Protein AF-0000000082577145 (afdb_homodimer)

Secondary structure (DSSP, 8-state):
-------------------------TT-EE-TTSHHHHHHHHHHTT---EEEE-TTT--EEEEEEETTEEEEEEEE---STT--SEEEEEEEE---TT--HHHHHHHHHH-SS-EEEE-TTS-EEEEEEEE-SS-EEHHHHHHHHHHHHHHHHHHHHHHHHHHHHHHTT-/-------------------------TT-EE-TTSHHHHHHHHHHTT--EEEEE-TTT--EEEEEEETTEEEEEEEE---STT--SEEEEEEEE---TT--HHHHHHHHHH-SS-EEEE-TTS-EEEEEEEE-SS-EEHHHHHHHHHHHHHHHHHHHHHHHHHHHHHHTT-

InterPro domains:
  IPR019660 Putative sensory transduction regulator YbjN [PF10722] (35-161)

Solvent-accessible surface area (backbone atoms only — not comparable to full-atom values): 18661 Å² total; per-residue (Å²): 135,80,82,76,78,76,78,78,76,78,77,76,74,75,73,72,66,72,75,66,56,65,69,68,61,47,76,42,73,40,55,61,18,35,67,72,53,42,36,54,51,38,37,33,72,74,31,59,55,42,85,45,61,40,86,87,79,59,42,45,29,31,46,36,50,49,94,93,37,68,33,35,38,40,48,39,72,54,90,48,95,80,27,15,49,28,36,33,40,36,38,71,43,80,55,52,94,80,60,39,34,59,56,26,30,56,50,45,66,71,46,74,65,53,40,51,22,51,47,98,83,42,24,40,36,37,39,34,60,47,76,18,41,50,36,31,11,40,36,26,52,53,49,53,53,46,50,52,48,52,43,52,52,51,46,54,54,48,52,52,53,50,48,50,58,58,56,58,70,102,135,84,83,76,79,77,78,78,79,79,77,77,76,78,73,73,65,73,76,68,55,65,68,70,60,48,77,43,75,41,52,63,17,36,66,70,52,42,35,54,52,37,37,35,73,72,30,61,55,42,83,45,61,40,86,88,80,59,42,46,29,31,47,34,50,50,96,91,35,69,32,35,39,41,48,38,72,55,90,48,94,79,27,15,50,28,37,33,39,37,36,71,42,79,55,51,94,81,60,40,35,59,57,27,29,56,50,47,67,73,45,73,67,53,41,51,23,52,46,99,84,40,24,40,37,38,39,33,59,46,77,17,41,52,36,30,12,39,34,26,53,54,49,53,54,46,50,53,48,52,42,52,53,50,45,54,54,48,50,52,52,50,49,50,57,56,56,60,70,103

Nearest PDB structures (foldseek):
  4h5b-assembly1_A  TM=5.536E-01  e=5.900E-04  Deinococcus radiodurans R1 = ATCC 13939 = DSM 20539
  5l09-assembly1_B  TM=4.129E-01  e=4.466E+00  Yersinia enterocolitica subsp. enterocolitica 8081
  5l09-assembly1_A  TM=3.063E-01  e=5.056E+00  Yersinia enterocolitica subsp. enterocolitica 8081
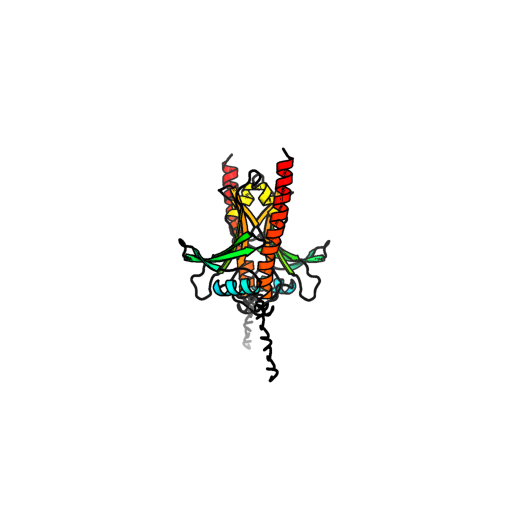  5e63-assembly1_A  TM=2.280E-01  e=3.275E+00  Sordaria macrospora k-hell
  4h5b-assembly1_A  TM=5.536E-01  e=5.609E-04  Deinococcus radiodurans R1 = ATCC 13939 = DSM 20539

Structure (mmCIF, N/CA/C/O backbone):
data_AF-0000000082577145-model_v1
#
loop_
_entity.id
_entity.type
_entity.pdbx_description
1 polymer 'YbjN domain-containing protein'
#
loop_
_atom_site.group_PDB
_atom_site.id
_atom_site.type_symbol
_atom_site.label_atom_id
_atom_site.label_alt_id
_atom_site.label_comp_id
_atom_site.label_asym_id
_atom_site.label_entity_id
_atom_site.label_seq_id
_atom_site.pdbx_PDB_ins_code
_atom_site.Cartn_x
_atom_site.Cartn_y
_atom_site.Cartn_z
_atom_site.occupancy
_atom_site.B_iso_or_equiv
_atom_site.auth_seq_id
_atom_site.auth_comp_id
_atom_site.auth_asym_id
_atom_site.auth_atom_id
_atom_site.pdbx_PDB_model_num
ATOM 1 N N . MET A 1 1 ? 69.938 -8.25 -44.406 1 34.72 1 MET A N 1
ATOM 2 C CA . MET A 1 1 ? 69.125 -7.434 -43.5 1 34.72 1 MET A CA 1
ATOM 3 C C . MET A 1 1 ? 67.688 -7.938 -43.469 1 34.72 1 MET A C 1
ATOM 5 O O . MET A 1 1 ? 67 -7.945 -44.469 1 34.72 1 MET A O 1
ATOM 9 N N . GLY A 1 2 ? 67.438 -9.039 -42.719 1 41.25 2 GLY A N 1
ATOM 10 C CA . GLY A 1 2 ? 66.25 -9.836 -42.531 1 41.25 2 GLY A CA 1
ATOM 11 C C . GLY A 1 2 ? 65.062 -9.039 -42 1 41.25 2 GLY A C 1
ATOM 12 O O . GLY A 1 2 ? 65.188 -8.305 -41 1 41.25 2 GLY A O 1
ATOM 13 N N . LYS A 1 3 ? 64.125 -8.648 -42.844 1 39.84 3 LYS A N 1
ATOM 14 C CA . LYS A 1 3 ? 62.875 -7.957 -42.531 1 39.84 3 LYS A CA 1
ATOM 15 C C . LYS A 1 3 ? 62.062 -8.703 -41.469 1 39.84 3 LYS A C 1
ATOM 17 O O . LYS A 1 3 ? 61.719 -9.867 -41.656 1 39.84 3 LYS A O 1
ATOM 22 N N . ALA A 1 4 ? 62.375 -8.453 -40.188 1 46.34 4 ALA A N 1
ATOM 23 C CA . ALA A 1 4 ? 61.594 -8.93 -39.062 1 46.34 4 ALA A CA 1
ATOM 24 C C . ALA A 1 4 ? 60.125 -8.508 -39.156 1 46.34 4 ALA A C 1
ATOM 26 O O . ALA A 1 4 ? 59.844 -7.32 -39.312 1 46.34 4 ALA A O 1
ATOM 27 N N . LEU A 1 5 ? 59.312 -9.305 -39.812 1 45 5 LEU A N 1
ATOM 28 C CA . LEU A 1 5 ? 57.875 -9.117 -39.812 1 45 5 LEU A CA 1
ATOM 29 C C . LEU A 1 5 ? 57.312 -9.023 -38.406 1 45 5 LEU A C 1
ATOM 31 O O . LEU A 1 5 ? 57.562 -9.898 -37.562 1 45 5 LEU A O 1
ATOM 35 N N . ILE A 1 6 ? 57.188 -7.824 -37.875 1 47.38 6 ILE A N 1
ATOM 36 C CA . ILE A 1 6 ? 56.531 -7.539 -36.594 1 47.38 6 ILE A CA 1
ATOM 37 C C . ILE A 1 6 ? 55.062 -7.938 -36.688 1 47.38 6 ILE A C 1
ATOM 39 O O . ILE A 1 6 ? 54.312 -7.402 -37.5 1 47.38 6 ILE A O 1
ATOM 43 N N . ALA A 1 7 ? 54.719 -9.164 -36.406 1 47.47 7 ALA A N 1
ATOM 44 C CA . ALA A 1 7 ? 53.312 -9.578 -36.25 1 47.47 7 ALA A CA 1
ATOM 45 C C . ALA A 1 7 ? 52.625 -8.773 -35.156 1 47.47 7 ALA A C 1
ATOM 47 O O . ALA A 1 7 ? 53.062 -8.781 -34 1 47.47 7 ALA A O 1
ATOM 48 N N . VAL A 1 8 ? 52.031 -7.645 -35.5 1 45.28 8 VAL A N 1
ATOM 49 C CA . VAL A 1 8 ? 51.156 -6.902 -34.594 1 45.28 8 VAL A CA 1
ATOM 50 C C . VAL A 1 8 ? 50 -7.789 -34.156 1 45.28 8 VAL A C 1
ATOM 52 O O . VAL A 1 8 ? 49.188 -8.195 -34.969 1 45.28 8 VAL A O 1
ATOM 55 N N . ALA A 1 9 ? 50.125 -8.594 -33.094 1 45.69 9 ALA A N 1
ATOM 56 C CA . ALA A 1 9 ? 49 -9.281 -32.469 1 45.69 9 ALA A CA 1
ATOM 57 C C . ALA A 1 9 ? 47.906 -8.289 -32.062 1 45.69 9 ALA A C 1
ATOM 59 O O . ALA A 1 9 ? 48.156 -7.398 -31.234 1 45.69 9 ALA A O 1
ATOM 60 N N . LEU A 1 10 ? 46.938 -8.039 -32.906 1 45.09 10 LEU A N 1
ATOM 61 C CA . LEU A 1 10 ? 45.719 -7.32 -32.5 1 45.09 10 LEU A CA 1
ATOM 62 C C . LEU A 1 10 ? 45.062 -7.977 -31.297 1 45.09 10 LEU A C 1
ATOM 64 O O . LEU A 1 10 ? 44.594 -9.109 -31.391 1 45.09 10 LEU A O 1
ATOM 68 N N . ALA A 1 11 ? 45.438 -7.625 -30.078 1 46.75 11 ALA A N 1
ATOM 69 C CA . ALA A 1 11 ? 44.688 -7.965 -28.875 1 46.75 11 ALA A CA 1
ATOM 70 C C . ALA A 1 11 ? 43.219 -7.531 -29.016 1 46.75 11 ALA A C 1
ATOM 72 O O . ALA A 1 11 ? 42.938 -6.336 -29.031 1 46.75 11 ALA A O 1
ATOM 73 N N . ALA A 1 12 ? 42.375 -8.297 -29.672 1 47.59 12 ALA A N 1
ATOM 74 C CA . ALA A 1 12 ? 40.938 -8.078 -29.562 1 47.59 12 ALA A CA 1
ATOM 75 C C . ALA A 1 12 ? 40.5 -7.93 -28.109 1 47.59 12 ALA A C 1
ATOM 77 O O . ALA A 1 12 ? 40.531 -8.898 -27.344 1 47.59 12 ALA A O 1
ATOM 78 N N . GLY A 1 13 ? 40.656 -6.766 -27.469 1 45.28 13 GLY A N 1
ATOM 79 C CA . GLY A 1 13 ? 40.031 -6.488 -26.188 1 45.28 13 GLY A CA 1
ATOM 80 C C . GLY A 1 13 ? 38.562 -6.875 -26.141 1 45.28 13 GLY A C 1
ATOM 81 O O . GLY A 1 13 ? 37.75 -6.246 -26.797 1 45.28 13 GLY A O 1
ATOM 82 N N . LEU A 1 14 ? 38.219 -8.102 -25.922 1 48.41 14 LEU A N 1
ATOM 83 C CA . LEU A 1 14 ? 36.875 -8.453 -25.531 1 48.41 14 LEU A CA 1
ATOM 84 C C . LEU A 1 14 ? 36.344 -7.508 -24.453 1 48.41 14 LEU A C 1
ATOM 86 O O . LEU A 1 14 ? 36.75 -7.605 -23.297 1 48.41 14 LEU A O 1
ATOM 90 N N . TRP A 1 15 ? 35.938 -6.309 -24.781 1 45.88 15 TRP A N 1
ATOM 91 C CA . TRP A 1 15 ? 35.094 -5.543 -23.859 1 45.88 15 TRP A CA 1
ATOM 92 C C . TRP A 1 15 ? 33.969 -6.41 -23.281 1 45.88 15 TRP A C 1
ATOM 94 O O . TRP A 1 15 ? 33.062 -6.812 -24.016 1 45.88 15 TRP A O 1
ATOM 104 N N . ALA A 1 16 ? 34.25 -7.238 -22.328 1 45.59 16 ALA A N 1
ATOM 105 C CA . ALA A 1 16 ? 33.156 -7.82 -21.531 1 45.59 16 ALA A CA 1
ATOM 106 C C . ALA A 1 16 ? 32.094 -6.789 -21.266 1 45.59 16 ALA A C 1
ATOM 108 O O . ALA A 1 16 ? 32.312 -5.816 -20.531 1 45.59 16 ALA A O 1
ATOM 109 N N . MET A 1 17 ? 31.125 -6.535 -22.172 1 45.81 17 MET A N 1
ATOM 110 C CA . MET A 1 17 ? 29.953 -5.77 -21.781 1 45.81 17 MET A CA 1
ATOM 111 C C . MET A 1 17 ? 29.484 -6.176 -20.391 1 45.81 17 MET A C 1
ATOM 113 O O . MET A 1 17 ? 29.469 -7.363 -20.062 1 45.81 17 MET A O 1
ATOM 117 N N . PRO A 1 18 ? 29.625 -5.324 -19.406 1 48.31 18 PRO A N 1
ATOM 118 C CA . PRO A 1 18 ? 29 -5.754 -18.156 1 48.31 18 PRO A CA 1
ATOM 119 C C . PRO A 1 18 ? 27.734 -6.562 -18.375 1 48.31 18 PRO A C 1
ATOM 121 O O . PRO A 1 18 ? 26.938 -6.246 -19.25 1 48.31 18 PRO A O 1
ATOM 124 N N . ALA A 1 19 ? 27.703 -7.824 -18.172 1 44.03 19 ALA A N 1
ATOM 125 C CA . ALA A 1 19 ? 26.484 -8.617 -18.188 1 44.03 19 ALA A CA 1
ATOM 126 C C . ALA A 1 19 ? 25.281 -7.789 -17.75 1 44.03 19 ALA A C 1
ATOM 128 O O . ALA A 1 19 ? 25.188 -7.379 -16.594 1 44.03 19 ALA A O 1
ATOM 129 N N . ALA A 1 20 ? 24.781 -6.879 -18.469 1 45.06 20 ALA A N 1
ATOM 130 C CA . ALA A 1 20 ? 23.516 -6.254 -18.125 1 45.06 20 ALA A CA 1
ATOM 131 C C . ALA A 1 20 ? 22.609 -7.227 -17.359 1 45.06 20 ALA A C 1
ATOM 133 O O . ALA A 1 20 ? 22.453 -8.383 -17.766 1 45.06 20 ALA A O 1
ATOM 134 N N . ALA A 1 21 ? 22.594 -7.238 -16.031 1 50.19 21 ALA A N 1
ATOM 135 C CA . ALA A 1 21 ? 21.672 -8.094 -15.266 1 50.19 21 ALA A CA 1
ATOM 136 C C . ALA A 1 21 ? 20.406 -8.391 -16.062 1 50.19 21 ALA A C 1
ATOM 138 O O . ALA A 1 21 ? 19.672 -7.477 -16.438 1 50.19 21 ALA A O 1
ATOM 139 N N . GLN A 1 22 ? 20.438 -9.289 -16.953 1 60.03 22 GLN A N 1
ATOM 140 C CA . GLN A 1 22 ? 19.297 -9.734 -17.766 1 60.03 22 GLN A CA 1
ATOM 141 C C . GLN A 1 22 ? 18.016 -9.742 -16.953 1 60.03 22 GLN A C 1
ATOM 143 O O . GLN A 1 22 ? 17.969 -10.242 -15.828 1 60.03 22 GLN A O 1
ATOM 148 N N . LYS A 1 23 ? 17.109 -8.719 -17.297 1 73.56 23 LYS A N 1
ATOM 149 C CA . LYS A 1 23 ? 15.773 -8.758 -16.719 1 73.56 23 LYS A CA 1
ATOM 150 C C . LYS A 1 23 ? 15.211 -10.18 -16.719 1 73.56 23 LYS A C 1
ATOM 152 O O . LYS A 1 23 ? 15.461 -10.945 -17.656 1 73.56 23 LYS A O 1
ATOM 157 N N . GLY A 1 24 ? 14.891 -10.625 -15.578 1 75.94 24 GLY A N 1
ATOM 158 C CA . GLY A 1 24 ? 14.383 -11.984 -15.406 1 75.94 24 GLY A CA 1
ATOM 159 C C . GLY A 1 24 ? 13.148 -12.266 -16.25 1 75.94 24 GLY A C 1
ATOM 160 O O . GLY A 1 24 ? 12.508 -11.344 -16.75 1 75.94 24 GLY A O 1
ATOM 161 N N . ASP A 1 25 ? 12.867 -13.492 -16.453 1 92.81 25 ASP A N 1
ATOM 162 C CA . ASP A 1 25 ? 11.617 -13.969 -17.031 1 92.81 25 ASP A CA 1
ATOM 163 C C . ASP A 1 25 ? 10.414 -13.438 -16.266 1 92.81 25 ASP A C 1
ATOM 165 O O . ASP A 1 25 ? 10.25 -13.742 -15.078 1 92.81 25 ASP A O 1
ATOM 169 N N . PRO A 1 26 ? 9.578 -12.609 -16.938 1 94.81 26 PRO A N 1
ATOM 170 C CA . PRO A 1 26 ? 8.461 -11.969 -16.234 1 94.81 26 PRO A CA 1
ATOM 171 C C . PRO A 1 26 ? 7.543 -12.977 -15.547 1 94.81 26 PRO A C 1
ATOM 173 O O . PRO A 1 26 ? 6.922 -12.648 -14.531 1 94.81 26 PRO A O 1
ATOM 176 N N . ALA A 1 27 ? 7.504 -14.148 -15.992 1 95.38 27 ALA A N 1
ATOM 177 C CA . ALA A 1 27 ? 6.566 -15.133 -15.461 1 95.38 27 ALA A CA 1
ATOM 178 C C . ALA A 1 27 ? 7.203 -15.961 -14.344 1 95.38 27 ALA A C 1
ATOM 180 O O . ALA A 1 27 ? 6.516 -16.688 -13.633 1 95.38 27 ALA A O 1
ATOM 181 N N . ARG A 1 28 ? 8.508 -15.789 -14.125 1 96.81 28 ARG A N 1
ATOM 182 C CA . ARG A 1 28 ? 9.203 -16.531 -13.078 1 96.81 28 ARG A CA 1
ATOM 183 C C . ARG A 1 28 ? 8.656 -16.172 -11.695 1 96.81 28 ARG A C 1
ATOM 185 O O . ARG A 1 28 ? 8.539 -15 -11.352 1 96.81 28 ARG A O 1
ATOM 192 N N . MET A 1 29 ? 8.32 -17.219 -10.984 1 97.25 29 MET A N 1
ATOM 193 C CA . MET A 1 29 ? 7.859 -16.953 -9.625 1 97.25 29 MET A CA 1
ATOM 194 C C . MET A 1 29 ? 9.039 -16.703 -8.688 1 97.25 29 MET A C 1
ATOM 196 O O . MET A 1 29 ? 10.062 -17.391 -8.773 1 97.25 29 MET A O 1
ATOM 200 N N . VAL A 1 30 ? 8.914 -15.742 -7.891 1 98 30 VAL A N 1
ATOM 201 C CA . VAL A 1 30 ? 9.969 -15.375 -6.953 1 98 30 VAL A CA 1
ATOM 202 C C . VAL A 1 30 ? 9.406 -15.32 -5.535 1 98 30 VAL A C 1
ATOM 204 O O . VAL A 1 30 ? 8.203 -15.117 -5.348 1 98 30 VAL A O 1
ATOM 207 N N . ASP A 1 31 ? 10.258 -15.586 -4.574 1 97.88 31 ASP A N 1
ATOM 208 C CA . ASP A 1 31 ? 9.906 -15.57 -3.158 1 97.88 31 ASP A CA 1
ATOM 209 C C . ASP A 1 31 ? 10.484 -14.344 -2.457 1 97.88 31 ASP A C 1
ATOM 211 O O . ASP A 1 31 ? 11.633 -14.367 -2.002 1 97.88 31 ASP A O 1
ATOM 215 N N . ILE A 1 32 ? 9.641 -13.375 -2.285 1 98.38 32 ILE A N 1
ATOM 216 C CA . ILE A 1 32 ? 10.141 -12.102 -1.78 1 98.38 32 ILE A CA 1
ATOM 217 C C . ILE A 1 32 ? 10.078 -12.086 -0.254 1 98.38 32 ILE A C 1
ATOM 219 O O . ILE A 1 32 ? 10.273 -11.047 0.373 1 98.38 32 ILE A O 1
ATOM 223 N N . ALA A 1 33 ? 9.797 -13.258 0.358 1 98.38 33 ALA A N 1
ATOM 224 C CA . ALA A 1 33 ? 9.844 -13.375 1.813 1 98.38 33 ALA A CA 1
ATOM 225 C C . ALA A 1 33 ? 11.281 -13.438 2.312 1 98.38 33 ALA A C 1
ATOM 227 O O . ALA A 1 33 ? 11.539 -13.305 3.512 1 98.38 33 ALA A O 1
ATOM 228 N N . HIS A 1 34 ? 12.188 -13.648 1.411 1 97.88 34 HIS A N 1
ATOM 229 C CA . HIS A 1 34 ? 13.609 -13.758 1.744 1 97.88 34 HIS A CA 1
ATOM 230 C C . HIS A 1 34 ? 14.383 -12.547 1.241 1 97.88 34 HIS A C 1
ATOM 232 O O . HIS A 1 34 ? 14.609 -12.398 0.037 1 97.88 34 HIS A O 1
ATOM 238 N N . PRO A 1 35 ? 14.914 -11.742 2.16 1 98.31 35 PRO A N 1
ATOM 239 C CA . PRO A 1 35 ? 15.57 -10.484 1.79 1 98.31 35 PRO A CA 1
ATOM 240 C C . PRO A 1 35 ? 16.703 -10.688 0.778 1 98.31 35 PRO A C 1
ATOM 242 O O . PRO A 1 35 ? 16.906 -9.836 -0.091 1 98.31 35 PRO A O 1
ATOM 245 N N . GLU A 1 36 ? 17.422 -11.805 0.804 1 97.94 36 GLU A N 1
ATOM 246 C CA . GLU A 1 36 ? 18.5 -12.078 -0.134 1 97.94 36 GLU A CA 1
ATOM 247 C C . GLU A 1 36 ? 17.984 -12.18 -1.565 1 97.94 36 GLU A C 1
ATOM 249 O O . GLU A 1 36 ? 18.656 -11.758 -2.508 1 97.94 36 GLU A O 1
ATOM 254 N N . GLU A 1 37 ? 16.844 -12.789 -1.694 1 97.75 37 GLU A N 1
ATOM 255 C CA . GLU A 1 37 ? 16.234 -12.859 -3.016 1 97.75 37 GLU A CA 1
ATOM 256 C C . GLU A 1 37 ? 15.82 -11.477 -3.51 1 97.75 37 GLU A C 1
ATOM 258 O O . GLU A 1 37 ? 15.969 -11.164 -4.691 1 97.75 37 GLU A O 1
ATOM 263 N N . VAL A 1 38 ? 15.312 -10.602 -2.613 1 98.75 38 VAL A N 1
ATOM 264 C CA . VAL A 1 38 ? 14.883 -9.258 -2.986 1 98.75 38 VAL A CA 1
ATOM 265 C C . VAL A 1 38 ? 16.094 -8.438 -3.436 1 98.75 38 VAL A C 1
ATOM 267 O O . VAL A 1 38 ? 15.992 -7.637 -4.371 1 98.75 38 VAL A O 1
ATOM 270 N N . VAL A 1 39 ? 17.25 -8.656 -2.814 1 98.81 39 VAL A N 1
ATOM 271 C CA . VAL A 1 39 ? 18.469 -7.988 -3.232 1 98.81 39 VAL A CA 1
ATOM 272 C C . VAL A 1 39 ? 18.766 -8.305 -4.699 1 98.81 39 VAL A C 1
ATOM 274 O O . VAL A 1 39 ? 19 -7.406 -5.5 1 98.81 39 VAL A O 1
ATOM 277 N N . LYS A 1 40 ? 18.672 -9.578 -5.043 1 98.12 40 LYS A N 1
ATOM 278 C CA . LYS A 1 40 ? 18.969 -10.008 -6.406 1 98.12 40 LYS A CA 1
ATOM 279 C C . LYS A 1 40 ? 17.953 -9.43 -7.395 1 98.12 40 LYS A C 1
ATOM 281 O O . LYS A 1 40 ? 18.328 -9.031 -8.5 1 98.12 40 LYS A O 1
ATOM 286 N N . LEU A 1 41 ? 16.734 -9.375 -6.977 1 98.44 41 LEU A N 1
ATOM 287 C CA . LEU A 1 41 ? 15.68 -8.844 -7.836 1 98.44 41 LEU A CA 1
ATOM 288 C C . LEU A 1 41 ? 15.891 -7.352 -8.094 1 98.44 41 LEU A C 1
ATOM 290 O O . LEU A 1 41 ? 15.758 -6.887 -9.227 1 98.44 41 LEU A O 1
ATOM 294 N N . LEU A 1 42 ? 16.219 -6.59 -7.035 1 98.62 42 LEU A N 1
ATOM 295 C CA . LEU A 1 42 ? 16.5 -5.164 -7.172 1 98.62 42 LEU A CA 1
ATOM 296 C C . LEU A 1 42 ? 17.672 -4.93 -8.125 1 98.62 42 LEU A C 1
ATOM 298 O O . LEU A 1 42 ? 17.594 -4.055 -8.992 1 98.62 42 LEU A O 1
ATOM 302 N N . GLN A 1 43 ? 18.688 -5.723 -7.984 1 98.12 43 GLN A N 1
ATOM 303 C CA . GLN A 1 43 ? 19.859 -5.586 -8.836 1 98.12 43 GLN A CA 1
ATOM 304 C C . GLN A 1 43 ? 19.531 -5.926 -10.289 1 98.12 43 GLN A C 1
ATOM 306 O O . GLN A 1 43 ? 20 -5.258 -11.211 1 98.12 43 GLN A O 1
ATOM 311 N N . SER A 1 44 ? 18.719 -6.922 -10.5 1 97 44 SER A N 1
ATOM 312 C CA . SER A 1 44 ? 18.281 -7.277 -11.844 1 97 44 SER A CA 1
ATOM 313 C C . SER A 1 44 ? 17.5 -6.141 -12.484 1 97 44 SER A C 1
ATOM 315 O O . SER A 1 44 ? 17.469 -6.008 -13.711 1 97 44 SER A O 1
ATOM 317 N N . GLU A 1 45 ? 16.844 -5.293 -11.625 1 97.25 45 GLU A N 1
ATOM 318 C CA . GLU A 1 45 ? 16.078 -4.16 -12.109 1 97.25 45 GLU A CA 1
ATOM 319 C C . GLU A 1 45 ? 16.938 -2.904 -12.219 1 97.25 45 GLU A C 1
ATOM 321 O O . GLU A 1 45 ? 16.422 -1.822 -12.523 1 97.25 45 GLU A O 1
ATOM 326 N N . GLY A 1 46 ? 18.219 -2.963 -11.891 1 96.75 46 GLY A N 1
ATOM 327 C CA . GLY A 1 46 ? 19.156 -1.864 -12.086 1 96.75 46 GLY A CA 1
ATOM 328 C C . GLY A 1 46 ? 19.344 -1.022 -10.844 1 96.75 46 GLY A C 1
ATOM 329 O O . GLY A 1 46 ? 19.922 0.064 -10.906 1 96.75 46 GLY A O 1
ATOM 330 N N . TYR A 1 47 ? 18.906 -1.523 -9.695 1 98.06 47 TYR A N 1
ATOM 331 C CA . TYR A 1 47 ? 19.062 -0.778 -8.453 1 98.06 47 TYR A CA 1
ATOM 332 C C . TYR A 1 47 ? 20.266 -1.274 -7.668 1 98.06 47 TYR A C 1
ATOM 334 O O . TYR A 1 47 ? 20.609 -2.457 -7.727 1 98.06 47 TYR A O 1
ATOM 342 N N . LYS A 1 48 ? 20.875 -0.313 -6.992 1 97.88 48 LYS A N 1
ATOM 343 C CA . LYS A 1 48 ? 21.75 -0.743 -5.91 1 97.88 48 LYS A CA 1
ATOM 344 C C . LYS A 1 48 ? 20.969 -1.416 -4.789 1 97.88 48 LYS A C 1
ATOM 346 O O . LYS A 1 48 ? 19.844 -1.016 -4.492 1 97.88 48 LYS A O 1
ATOM 351 N N . ALA A 1 49 ? 21.547 -2.402 -4.18 1 98.81 49 ALA A N 1
ATOM 352 C CA . ALA A 1 49 ? 20.891 -3.098 -3.076 1 98.81 49 ALA A CA 1
ATOM 353 C C . ALA A 1 49 ? 21.906 -3.768 -2.162 1 98.81 49 ALA A C 1
ATOM 355 O O . ALA A 1 49 ? 22.672 -4.625 -2.602 1 98.81 49 ALA A O 1
ATOM 356 N N . GLU A 1 50 ? 21.938 -3.338 -0.979 1 98.81 50 GLU A N 1
ATOM 357 C CA . GLU A 1 50 ? 22.812 -3.92 0.034 1 98.81 50 GLU A CA 1
ATOM 358 C C . GLU A 1 50 ? 22 -4.434 1.227 1 98.81 50 GLU A C 1
ATOM 360 O O . GLU A 1 50 ? 21.234 -3.682 1.837 1 98.81 50 GLU A O 1
ATOM 365 N N . LEU A 1 51 ? 22.188 -5.723 1.527 1 98.75 51 LEU A N 1
ATOM 366 C CA . LEU A 1 51 ? 21.5 -6.316 2.674 1 98.75 51 LEU A CA 1
ATOM 367 C C . LEU A 1 51 ? 22.203 -5.934 3.977 1 98.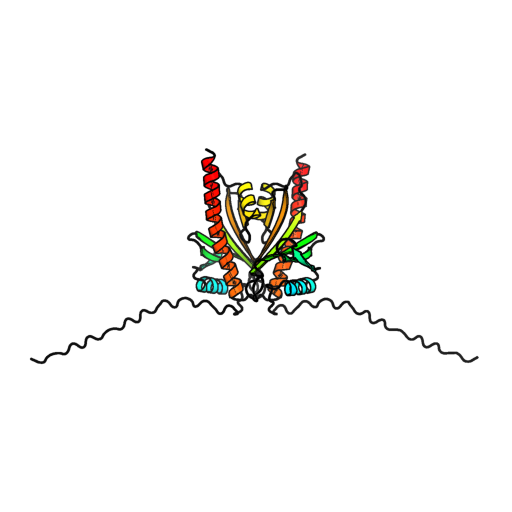75 51 LEU A C 1
ATOM 369 O O . LEU A 1 51 ? 23.422 -6.059 4.09 1 98.75 51 LEU A O 1
ATOM 373 N N . LYS A 1 52 ? 21.391 -5.445 4.848 1 98.44 52 LYS A N 1
ATOM 374 C CA . LYS A 1 52 ? 21.875 -5.047 6.168 1 98.44 52 LYS A CA 1
ATOM 375 C C . LYS A 1 52 ? 20.938 -5.547 7.266 1 98.44 52 LYS A C 1
ATOM 377 O O . LYS A 1 52 ? 19.938 -6.211 6.984 1 98.44 52 LYS A O 1
ATOM 382 N N . LYS A 1 53 ? 21.406 -5.336 8.562 1 96.81 53 LYS A N 1
ATOM 383 C CA . LYS A 1 53 ? 20.609 -5.695 9.727 1 96.81 53 LYS A CA 1
ATOM 384 C C . LYS A 1 53 ? 20.547 -4.547 10.734 1 96.81 53 LYS A C 1
ATOM 386 O O . LYS A 1 53 ? 21.547 -3.855 10.945 1 96.81 53 LYS A O 1
ATOM 391 N N . HIS A 1 54 ? 19.344 -4.395 11.266 1 96.25 54 HIS A N 1
ATOM 392 C CA . HIS A 1 54 ? 19.25 -3.441 12.367 1 96.25 54 HIS A CA 1
ATOM 393 C C . HIS A 1 54 ? 20.031 -3.932 13.586 1 96.25 54 HIS A C 1
ATOM 395 O O . HIS A 1 54 ? 19.891 -5.086 14 1 96.25 54 HIS A O 1
ATOM 401 N N . GLU A 1 55 ? 20.734 -3.045 14.164 1 93.69 55 GLU A N 1
ATOM 402 C CA . GLU A 1 55 ? 21.562 -3.418 15.312 1 93.69 55 GLU A CA 1
ATOM 403 C C . GLU A 1 55 ? 20.703 -3.797 16.516 1 93.69 55 GLU A C 1
ATOM 405 O O . GLU A 1 55 ? 21.016 -4.738 17.234 1 93.69 55 GLU A O 1
ATOM 410 N N . ASP A 1 56 ? 19.609 -3.1 16.703 1 91.56 56 ASP A N 1
ATOM 411 C CA . ASP A 1 56 ? 18.797 -3.26 17.906 1 91.56 56 ASP A CA 1
ATOM 412 C C . ASP A 1 56 ? 17.859 -4.457 17.766 1 91.56 56 ASP A C 1
ATOM 414 O O . ASP A 1 56 ? 17.75 -5.277 18.672 1 91.56 56 ASP A O 1
ATOM 418 N N . SER A 1 57 ? 17.203 -4.645 16.625 1 88.81 57 SER A N 1
ATOM 419 C CA . SER A 1 57 ? 16.172 -5.668 16.469 1 88.81 57 SER A CA 1
ATOM 420 C C . SER A 1 57 ? 16.734 -6.906 15.766 1 88.81 57 SER A C 1
ATOM 422 O O . SER A 1 57 ? 16.141 -7.984 15.828 1 88.81 57 SER A O 1
ATOM 424 N N . GLY A 1 58 ? 17.812 -6.723 15.023 1 91.19 58 GLY A N 1
ATOM 425 C CA . GLY A 1 58 ? 18.359 -7.809 14.227 1 91.19 58 GLY A CA 1
ATOM 426 C C . GLY A 1 58 ? 17.594 -8.055 12.938 1 91.19 58 GLY A C 1
ATOM 427 O O . GLY A 1 58 ? 17.969 -8.914 12.141 1 91.19 58 GLY A O 1
ATOM 428 N N . GLU A 1 59 ? 16.516 -7.367 12.742 1 93.81 59 GLU A N 1
ATOM 429 C CA . GLU A 1 59 ? 15.703 -7.535 11.539 1 93.81 59 GLU A CA 1
ATOM 430 C C . GLU A 1 59 ? 16.453 -7.051 10.297 1 93.81 59 GLU A C 1
ATOM 432 O O . GLU A 1 59 ? 17.156 -6.043 10.352 1 93.81 59 GLU A O 1
ATOM 437 N N . PRO A 1 60 ? 16.297 -7.781 9.242 1 97.62 60 PRO A N 1
ATOM 438 C CA . PRO A 1 60 ? 17 -7.398 8.008 1 97.62 60 PRO A CA 1
ATOM 439 C C . PRO A 1 60 ? 16.359 -6.199 7.316 1 97.62 60 PRO A C 1
ATOM 441 O O . PRO A 1 60 ? 15.156 -5.953 7.484 1 97.62 60 PRO A O 1
ATOM 444 N N . TYR A 1 61 ? 17.156 -5.453 6.633 1 98.69 61 TYR A N 1
ATOM 445 C CA . TYR A 1 61 ? 16.672 -4.438 5.703 1 98.69 61 TYR A CA 1
ATOM 446 C C . TYR A 1 61 ? 17.625 -4.266 4.535 1 98.69 61 TYR A C 1
ATOM 448 O O . TYR A 1 61 ? 18.781 -4.719 4.59 1 98.69 61 TYR A O 1
ATOM 456 N N . ILE A 1 62 ? 17.172 -3.764 3.449 1 98.94 62 ILE A N 1
ATOM 457 C CA . ILE A 1 62 ? 17.969 -3.488 2.258 1 98.94 62 ILE A CA 1
ATOM 458 C C . ILE A 1 62 ? 18.156 -1.981 2.107 1 98.94 62 ILE A C 1
ATOM 460 O O . ILE A 1 62 ? 17.203 -1.208 2.23 1 98.94 62 ILE A O 1
ATOM 464 N N . SER A 1 63 ? 19.391 -1.541 1.958 1 98.88 63 SER A N 1
ATOM 465 C CA . SER A 1 63 ? 19.703 -0.171 1.576 1 98.88 63 SER A CA 1
ATOM 466 C C . SER A 1 63 ? 19.828 -0.032 0.062 1 98.88 63 SER A C 1
ATOM 468 O O . SER A 1 63 ? 20.547 -0.794 -0.584 1 98.88 63 SER A O 1
ATOM 470 N N . SER A 1 64 ? 19.062 0.906 -0.515 1 98.75 64 SER A N 1
ATOM 471 C CA . SER A 1 64 ? 19.031 1.126 -1.957 1 98.75 64 SER A CA 1
ATOM 472 C C . SER A 1 64 ? 18.906 2.611 -2.287 1 98.75 64 SER A C 1
ATOM 474 O O . SER A 1 64 ? 19.312 3.461 -1.486 1 98.75 64 SER A O 1
ATOM 476 N N . ALA A 1 65 ? 18.656 2.926 -3.59 1 98.44 65 ALA A N 1
ATOM 477 C CA . ALA A 1 65 ? 18.453 4.301 -4.043 1 98.44 65 ALA A CA 1
ATOM 478 C C . ALA A 1 65 ? 17.609 4.34 -5.316 1 98.44 65 ALA A C 1
ATOM 480 O O . ALA A 1 65 ? 17.719 3.453 -6.168 1 98.44 65 ALA A O 1
ATOM 481 N N . ALA A 1 66 ? 16.781 5.262 -5.324 1 95.94 66 ALA A N 1
ATOM 482 C CA . ALA A 1 66 ? 15.984 5.578 -6.504 1 95.94 66 ALA A CA 1
ATOM 483 C C . ALA A 1 66 ? 15.891 7.086 -6.723 1 95.94 66 ALA A C 1
ATOM 485 O O . ALA A 1 66 ? 15.758 7.848 -5.762 1 95.94 66 ALA A O 1
ATOM 486 N N . ASN A 1 67 ? 15.945 7.531 -7.984 1 95.75 67 ASN A N 1
ATOM 487 C CA . ASN A 1 67 ? 15.828 8.945 -8.32 1 95.75 67 ASN A CA 1
ATOM 488 C C . ASN A 1 67 ? 16.859 9.789 -7.562 1 95.75 67 ASN A C 1
ATOM 490 O O . ASN A 1 67 ? 16.531 10.875 -7.082 1 95.75 67 ASN A O 1
ATOM 494 N N . GLY A 1 68 ? 18 9.172 -7.348 1 95.5 68 GLY A N 1
ATOM 495 C CA . GLY A 1 68 ? 19.094 9.883 -6.707 1 95.5 68 GLY A CA 1
ATOM 496 C C . GLY A 1 68 ? 18.922 10.008 -5.207 1 95.5 68 GLY A C 1
ATOM 497 O O . GLY A 1 68 ? 19.656 10.742 -4.551 1 95.5 68 GLY A O 1
ATOM 498 N N . SER A 1 69 ? 17.969 9.43 -4.648 1 97.12 69 SER A N 1
ATOM 499 C CA . SER A 1 69 ? 17.688 9.508 -3.217 1 97.12 69 SER A CA 1
ATOM 500 C C . SER A 1 69 ? 17.734 8.125 -2.572 1 97.12 69 SER A C 1
ATOM 502 O O . SER A 1 69 ? 17.234 7.152 -3.145 1 97.12 69 SER A O 1
ATOM 504 N N . PRO A 1 70 ? 18.328 8.062 -1.39 1 98.38 70 PRO A N 1
ATOM 505 C CA . PRO A 1 70 ? 18.375 6.773 -0.694 1 98.38 70 PRO A CA 1
ATOM 506 C C . PRO A 1 70 ? 17.016 6.328 -0.174 1 98.38 70 PRO A C 1
ATOM 508 O O . PRO A 1 70 ? 16.172 7.164 0.155 1 98.38 70 PRO A O 1
ATOM 511 N N . PHE A 1 71 ? 16.812 5.02 -0.102 1 98.81 71 PHE A N 1
ATOM 512 C CA . PHE A 1 71 ? 15.68 4.422 0.583 1 98.81 71 PHE A CA 1
ATOM 513 C C . PHE A 1 71 ? 16.047 3.053 1.145 1 98.81 71 PHE A C 1
ATOM 515 O O . PHE A 1 71 ? 17.109 2.51 0.829 1 98.81 71 PHE A O 1
ATOM 522 N N . THR A 1 72 ? 15.195 2.566 2.043 1 98.88 72 THR A N 1
ATOM 523 C CA . THR A 1 72 ? 15.383 1.225 2.584 1 98.88 72 THR A CA 1
ATOM 524 C C . THR A 1 72 ? 14.148 0.365 2.338 1 98.88 72 THR A C 1
ATOM 526 O O . THR A 1 72 ? 13.055 0.89 2.104 1 98.88 72 THR A O 1
ATOM 529 N N . ILE A 1 73 ? 14.32 -0.915 2.254 1 98.94 73 ILE A N 1
ATOM 530 C CA . ILE A 1 73 ? 13.242 -1.89 2.354 1 98.94 73 ILE A CA 1
ATOM 531 C C . ILE A 1 73 ? 13.375 -2.67 3.66 1 98.94 73 ILE A C 1
ATOM 533 O O . ILE A 1 73 ? 14.344 -3.4 3.861 1 98.94 73 ILE A O 1
ATOM 537 N N . GLU A 1 74 ? 12.406 -2.461 4.523 1 98.69 74 GLU A N 1
ATOM 538 C CA . GLU A 1 74 ? 12.359 -3.092 5.836 1 98.69 74 GLU A CA 1
ATOM 539 C C . GLU A 1 74 ? 11.555 -4.391 5.797 1 98.69 74 GLU A C 1
ATOM 541 O O . GLU A 1 74 ? 10.516 -4.461 5.141 1 98.69 74 GLU A O 1
ATOM 546 N N . PHE A 1 75 ? 12.078 -5.406 6.48 1 98.56 75 PHE A N 1
ATOM 547 C CA . PHE A 1 75 ? 11.383 -6.688 6.516 1 98.56 75 PHE A CA 1
ATOM 548 C C . PHE A 1 75 ? 10.898 -7.008 7.926 1 98.56 75 PHE A C 1
ATOM 550 O O . PHE A 1 75 ? 11.594 -6.711 8.906 1 98.56 75 PHE A O 1
ATOM 557 N N . TYR A 1 76 ? 9.766 -7.637 7.992 1 97.06 76 TYR A N 1
ATOM 558 C CA . TYR A 1 76 ? 9.148 -7.855 9.297 1 97.06 76 TYR A CA 1
ATOM 559 C C . TYR A 1 76 ? 8.734 -9.312 9.469 1 97.06 76 TYR A C 1
ATOM 561 O O . TYR A 1 76 ? 8.375 -9.977 8.492 1 97.06 76 TYR A O 1
ATOM 569 N N . ASP A 1 77 ? 8.812 -9.758 10.766 1 95.75 77 ASP A N 1
ATOM 570 C CA . ASP A 1 77 ? 8.359 -11.094 11.156 1 95.75 77 ASP A CA 1
ATOM 571 C C . ASP A 1 77 ? 9.094 -12.172 10.359 1 95.75 77 ASP A C 1
ATOM 573 O O . ASP A 1 77 ? 8.461 -13 9.703 1 95.75 77 ASP A O 1
ATOM 577 N N . CYS A 1 78 ? 10.438 -12.234 10.484 1 94.94 78 CYS A N 1
ATOM 578 C CA . CYS A 1 78 ? 11.305 -13.07 9.656 1 94.94 78 CYS A CA 1
ATOM 579 C C . CYS A 1 78 ? 11.75 -14.312 10.422 1 94.94 78 CYS A C 1
ATOM 581 O O . CYS A 1 78 ? 12.656 -15.023 9.969 1 94.94 78 CYS A O 1
ATOM 583 N N . GLY A 1 79 ? 11.25 -14.727 11.398 1 84.44 79 GLY A N 1
ATOM 584 C CA . GLY A 1 79 ? 11.805 -15.711 12.305 1 84.44 79 GLY A CA 1
ATOM 585 C C . GLY A 1 79 ? 11.422 -17.141 11.953 1 84.44 79 GLY A C 1
ATOM 586 O O . GLY A 1 79 ? 11.625 -18.062 12.742 1 84.44 79 GLY A O 1
ATOM 587 N N . THR A 1 80 ? 10.883 -17.438 10.727 1 83.25 80 THR A N 1
ATOM 588 C CA . THR A 1 80 ? 10.508 -18.781 10.344 1 83.25 80 THR A CA 1
ATOM 589 C C . THR A 1 80 ? 11.188 -19.188 9.039 1 83.25 80 THR A C 1
ATOM 591 O O . THR A 1 80 ? 11.773 -18.344 8.352 1 83.25 80 THR A O 1
ATOM 594 N N . ALA A 1 81 ? 11.117 -20.422 8.766 1 84.06 81 ALA A N 1
ATOM 595 C CA . ALA A 1 81 ? 11.672 -20.953 7.523 1 84.06 81 ALA A CA 1
ATOM 596 C C . ALA A 1 81 ? 10.906 -20.422 6.316 1 84.06 81 ALA A C 1
ATOM 598 O O . ALA A 1 81 ? 11.438 -20.406 5.199 1 84.06 81 ALA A O 1
ATOM 599 N N . LYS A 1 82 ? 9.766 -19.969 6.574 1 87.75 82 LYS A N 1
ATOM 600 C CA . LYS A 1 82 ? 8.938 -19.453 5.488 1 87.75 82 LYS A CA 1
ATOM 601 C C . LYS A 1 82 ? 9.32 -18.016 5.133 1 87.75 82 LYS A C 1
ATOM 603 O O . LYS A 1 82 ? 8.922 -17.5 4.082 1 87.75 82 LYS A O 1
ATOM 608 N N . GLY A 1 83 ? 10.148 -17.453 5.977 1 94.88 83 GLY A N 1
ATOM 609 C CA . GLY A 1 83 ? 10.641 -16.109 5.668 1 94.88 83 GLY A CA 1
ATOM 610 C C . GLY A 1 83 ? 9.828 -15.016 6.328 1 94.88 83 GLY A C 1
ATOM 611 O O . GLY A 1 83 ? 9.055 -15.281 7.254 1 94.88 83 GLY A O 1
ATOM 612 N N . CYS A 1 84 ? 10.109 -13.812 5.941 1 98.12 84 CYS A N 1
ATOM 613 C CA . CYS A 1 84 ? 9.422 -12.641 6.469 1 98.12 84 CYS A CA 1
ATOM 614 C C . CYS A 1 84 ? 7.992 -12.562 5.938 1 98.12 84 CYS A C 1
ATOM 616 O O . CYS A 1 84 ? 7.711 -13.023 4.832 1 98.12 84 CYS A O 1
ATOM 618 N N . THR A 1 85 ? 7.082 -11.898 6.629 1 98 85 THR A N 1
ATOM 619 C CA . THR A 1 85 ? 5.676 -11.93 6.238 1 98 85 THR A CA 1
ATOM 620 C C . THR A 1 85 ? 5.27 -10.609 5.582 1 98 85 THR A C 1
ATOM 622 O O . THR A 1 85 ? 4.176 -10.5 5.027 1 98 85 THR A O 1
ATOM 625 N N . SER A 1 86 ? 6.152 -9.586 5.637 1 98.31 86 SER A N 1
ATOM 626 C CA . SER A 1 86 ? 5.863 -8.312 4.988 1 98.31 86 SER A CA 1
ATOM 627 C C . SER A 1 86 ? 7.133 -7.484 4.809 1 98.31 86 SER A C 1
ATOM 629 O O . SER A 1 86 ? 8.164 -7.773 5.418 1 98.31 86 SER A O 1
ATOM 631 N N . MET A 1 87 ? 7.043 -6.504 3.961 1 98.75 87 MET A N 1
ATOM 632 C CA . MET A 1 87 ? 8.117 -5.543 3.758 1 98.75 87 MET A CA 1
ATOM 633 C C . MET A 1 87 ? 7.566 -4.133 3.582 1 98.75 87 MET A C 1
ATOM 635 O O . MET A 1 87 ? 6.391 -3.959 3.258 1 98.75 87 MET A O 1
ATOM 639 N N . GLN A 1 88 ? 8.391 -3.16 3.816 1 98.81 88 GLN A N 1
ATOM 640 C CA . GLN A 1 88 ? 8.023 -1.753 3.699 1 98.81 88 GLN A CA 1
ATOM 641 C C . GLN A 1 88 ? 9.156 -0.935 3.092 1 98.81 88 GLN A C 1
ATOM 643 O O . GLN A 1 88 ? 10.289 -0.96 3.592 1 98.81 88 GLN A O 1
ATOM 648 N N . PHE A 1 89 ? 8.883 -0.305 1.96 1 98.94 89 PHE A N 1
ATOM 649 C CA . PHE A 1 89 ? 9.781 0.708 1.423 1 98.94 89 PHE A CA 1
ATOM 650 C C . PHE A 1 89 ? 9.711 1.985 2.25 1 98.94 89 PHE A C 1
ATOM 652 O O . PHE A 1 89 ? 8.633 2.416 2.65 1 98.94 89 PHE A O 1
ATOM 659 N N . PHE A 1 90 ? 10.883 2.564 2.445 1 98.81 90 PHE A N 1
ATOM 660 C CA . PHE A 1 90 ? 10.906 3.703 3.354 1 98.81 90 PHE A CA 1
ATOM 661 C C . PHE A 1 90 ? 11.969 4.711 2.924 1 98.81 90 PHE A C 1
ATOM 663 O O . PHE A 1 90 ? 13.062 4.332 2.508 1 98.81 90 PHE A O 1
ATOM 670 N N . SER A 1 91 ? 11.625 5.977 2.951 1 98.5 91 SER A N 1
ATOM 671 C CA . SER A 1 91 ? 12.562 7.09 2.885 1 98.5 91 SER A CA 1
ATOM 672 C C . SER A 1 91 ? 12.07 8.281 3.701 1 98.5 91 SER A C 1
ATOM 674 O O . SER 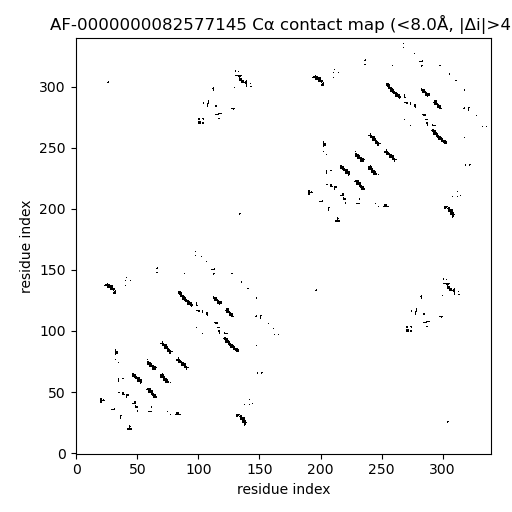A 1 91 ? 10.906 8.312 4.121 1 98.5 91 SER A O 1
ATOM 676 N N . TRP A 1 92 ? 12.961 9.133 4.004 1 98.06 92 TRP A N 1
ATOM 677 C CA . TRP A 1 92 ? 12.578 10.328 4.746 1 98.06 92 TRP A CA 1
ATOM 678 C C . TRP A 1 92 ? 13.367 11.547 4.266 1 98.06 92 TRP A C 1
ATOM 680 O O . TRP A 1 92 ? 14.438 11.406 3.668 1 98.06 92 TRP A O 1
ATOM 690 N N . TYR A 1 93 ? 12.781 12.664 4.516 1 98.19 93 TYR A N 1
ATOM 691 C CA . TYR A 1 93 ? 13.359 13.945 4.129 1 98.19 93 TYR A CA 1
ATOM 692 C C . TYR A 1 93 ? 13.32 14.938 5.289 1 98.19 93 TYR A C 1
ATOM 694 O O . TYR A 1 93 ? 12.336 14.984 6.035 1 98.19 93 TYR A O 1
ATOM 702 N N . LYS A 1 94 ? 14.32 15.703 5.41 1 98.06 94 LYS A N 1
ATOM 703 C CA . LYS A 1 94 ? 14.484 16.641 6.52 1 98.06 94 LYS A CA 1
ATOM 704 C C . LYS A 1 94 ? 13.359 17.656 6.551 1 98.06 94 LYS A C 1
ATOM 706 O O . LYS A 1 94 ? 12.938 18.172 5.504 1 98.06 94 LYS A O 1
ATOM 711 N N . LYS A 1 95 ? 13.023 17.984 7.695 1 97.94 95 LYS A N 1
ATOM 712 C CA . LYS A 1 95 ? 11.906 18.891 7.922 1 97.94 95 LYS A CA 1
ATOM 713 C C . LYS A 1 95 ? 12.156 20.234 7.242 1 97.94 95 LYS A C 1
ATOM 715 O O . LYS A 1 95 ? 13.297 20.703 7.156 1 97.94 95 LYS A O 1
ATOM 720 N N . LYS A 1 96 ? 11.055 20.781 6.707 1 97.25 96 LYS A N 1
ATOM 721 C CA . LYS A 1 96 ? 10.953 22.156 6.203 1 97.25 96 LYS A CA 1
ATOM 722 C C . LYS A 1 96 ? 9.836 22.922 6.906 1 97.25 96 LYS A C 1
ATOM 724 O O . LYS A 1 96 ? 8.906 22.312 7.449 1 97.25 96 LYS A O 1
ATOM 729 N N . PRO A 1 97 ? 9.875 24.25 6.898 1 95.56 97 PRO A N 1
ATOM 730 C CA . PRO A 1 97 ? 8.875 25.062 7.602 1 95.56 97 PRO A CA 1
ATOM 731 C C . PRO A 1 97 ? 7.457 24.828 7.102 1 95.56 97 PRO A C 1
ATOM 733 O O . PRO A 1 97 ? 6.496 24.984 7.855 1 95.56 97 PRO A O 1
ATOM 736 N N . TRP A 1 98 ? 7.344 24.391 5.898 1 95.75 98 TRP A N 1
ATOM 737 C CA . TRP A 1 98 ? 6.012 24.297 5.305 1 95.75 98 TRP A CA 1
ATOM 738 C C . TRP A 1 98 ? 5.5 22.859 5.348 1 95.75 98 TRP A C 1
ATOM 740 O O . TRP A 1 98 ? 4.41 22.578 4.855 1 95.75 98 TRP A O 1
ATOM 750 N N . TYR A 1 99 ? 6.258 21.953 5.918 1 98.12 99 TYR A N 1
ATOM 751 C CA . TYR A 1 99 ? 5.773 20.594 6.129 1 98.12 99 TYR A CA 1
ATOM 752 C C . TYR A 1 99 ? 4.734 20.562 7.242 1 98.12 99 TYR A C 1
ATOM 754 O O . TYR A 1 99 ? 5.008 20.969 8.367 1 98.12 99 TYR A O 1
ATOM 762 N N . ASP A 1 100 ? 3.58 20.109 6.969 1 97.88 100 ASP A N 1
ATOM 763 C CA . ASP A 1 100 ? 2.547 19.906 7.977 1 97.88 100 ASP A CA 1
ATOM 764 C C . ASP A 1 100 ? 1.598 18.781 7.57 1 97.88 100 ASP A C 1
ATOM 766 O O . ASP A 1 100 ? 1.71 18.234 6.469 1 97.88 100 ASP A O 1
ATOM 770 N N . ALA A 1 101 ? 0.708 18.438 8.477 1 98.5 101 ALA A N 1
ATOM 771 C CA . ALA A 1 101 ? -0.221 17.328 8.234 1 98.5 101 ALA A CA 1
ATOM 772 C C . ALA A 1 101 ? -1.115 17.625 7.031 1 98.5 101 ALA A C 1
ATOM 774 O O . ALA A 1 101 ? -1.555 16.703 6.336 1 98.5 101 ALA A O 1
ATOM 775 N N . GLY A 1 102 ? -1.403 18.891 6.836 1 98.44 102 GLY A N 1
ATOM 776 C CA . GLY A 1 102 ? -2.193 19.266 5.676 1 98.44 102 GLY A CA 1
ATOM 777 C C . GLY A 1 102 ? -1.528 18.906 4.359 1 98.44 102 GLY A C 1
ATOM 778 O O . GLY A 1 102 ? -2.18 18.391 3.451 1 98.44 102 GLY A O 1
ATOM 779 N N . LEU A 1 103 ? -0.24 19.219 4.262 1 98.5 103 LEU A N 1
ATOM 780 C CA . LEU A 1 103 ? 0.536 18.844 3.084 1 98.5 103 LEU A CA 1
ATOM 781 C C . LEU A 1 103 ? 0.482 17.328 2.854 1 98.5 103 LEU A C 1
ATOM 783 O O . LEU A 1 103 ? 0.253 16.875 1.729 1 98.5 103 LEU A O 1
ATOM 787 N N . ALA A 1 104 ? 0.728 16.578 3.943 1 98.88 104 ALA A N 1
ATOM 788 C CA . ALA A 1 104 ? 0.686 15.133 3.832 1 98.88 104 ALA A CA 1
ATOM 789 C C . ALA A 1 104 ? -0.687 14.656 3.363 1 98.88 104 ALA A C 1
ATOM 791 O O . ALA A 1 104 ? -0.787 13.758 2.521 1 98.88 104 ALA A O 1
ATOM 792 N N . ASN A 1 105 ? -1.717 15.273 3.881 1 98.88 105 ASN A N 1
ATOM 793 C CA . ASN A 1 105 ? -3.078 14.906 3.51 1 98.88 105 ASN A CA 1
ATOM 794 C C . ASN A 1 105 ? -3.354 15.188 2.035 1 98.88 105 ASN A C 1
ATOM 796 O O . ASN A 1 105 ? -4.012 14.391 1.359 1 98.88 105 ASN A O 1
ATOM 800 N N . ARG A 1 106 ? -2.848 16.266 1.499 1 98.5 106 ARG A N 1
ATOM 801 C CA . ARG A 1 106 ? -3.061 16.594 0.096 1 98.5 106 ARG A CA 1
ATOM 802 C C . ARG A 1 106 ? -2.396 15.578 -0.823 1 98.5 106 ARG A C 1
ATOM 804 O O . ARG A 1 106 ? -2.992 15.148 -1.811 1 98.5 106 ARG A O 1
ATOM 811 N N . TRP A 1 107 ? -1.209 15.219 -0.499 1 98.88 107 TRP A N 1
ATOM 812 C CA . TRP A 1 107 ? -0.551 14.172 -1.273 1 98.88 107 TRP A CA 1
ATOM 813 C C . TRP A 1 107 ? -1.338 12.867 -1.204 1 98.88 107 TRP A C 1
ATOM 815 O O . TRP A 1 107 ? -1.652 12.273 -2.236 1 98.88 107 TRP A O 1
ATOM 825 N N . ASN A 1 108 ? -1.644 12.453 0.092 1 98.88 108 ASN A N 1
ATOM 826 C CA . ASN A 1 108 ? -2.236 11.141 0.334 1 98.88 108 ASN A CA 1
ATOM 827 C C . ASN A 1 108 ? -3.633 11.039 -0.275 1 98.88 108 ASN A C 1
ATOM 829 O O . ASN A 1 108 ? -4.109 9.938 -0.56 1 98.88 108 ASN A O 1
ATOM 833 N N . ALA A 1 109 ? -4.273 12.164 -0.519 1 98.44 109 ALA A N 1
ATOM 834 C CA . ALA A 1 109 ? -5.617 12.188 -1.098 1 98.44 109 ALA A CA 1
ATOM 835 C C . ALA A 1 109 ? -5.562 11.992 -2.609 1 98.44 109 ALA A C 1
ATOM 837 O O . ALA A 1 109 ? -6.57 11.633 -3.229 1 98.44 109 ALA A O 1
ATOM 838 N N . LYS A 1 110 ? -4.398 12.156 -3.201 1 98 110 LYS A N 1
ATOM 839 C CA . LYS A 1 110 ? -4.359 12.227 -4.66 1 98 110 LYS A CA 1
ATOM 840 C C . LYS A 1 110 ? -3.484 11.125 -5.242 1 98 110 LYS A C 1
ATOM 842 O O . LYS A 1 110 ? -3.664 10.727 -6.395 1 98 110 LYS A O 1
ATOM 847 N N . LYS A 1 111 ? -2.508 10.727 -4.469 1 98.62 111 LYS A N 1
ATOM 848 C CA . LYS A 1 111 ? -1.517 9.805 -5.008 1 98.62 111 LYS A CA 1
ATOM 849 C C . LYS A 1 111 ? -1.689 8.406 -4.422 1 98.62 111 LYS A C 1
ATOM 851 O O . LYS A 1 111 ? -2.057 8.258 -3.252 1 98.62 111 LYS A O 1
ATOM 856 N N . ARG A 1 112 ? -1.444 7.438 -5.254 1 98.5 112 ARG A N 1
ATOM 857 C CA . ARG A 1 112 ? -1.596 6.039 -4.879 1 98.5 112 ARG A CA 1
ATOM 858 C C . ARG A 1 112 ? -0.252 5.422 -4.5 1 98.5 112 ARG A C 1
ATOM 860 O O . ARG A 1 112 ? 0.798 5.898 -4.938 1 98.5 112 ARG A O 1
ATOM 867 N N . PHE A 1 113 ? -0.256 4.363 -3.654 1 98.81 113 PHE A N 1
ATOM 868 C CA . PHE A 1 113 ? 0.821 3.441 -3.312 1 98.81 113 PHE A CA 1
ATOM 869 C C . PHE A 1 113 ? 1.744 4.051 -2.264 1 98.81 113 PHE A C 1
ATOM 871 O O . PHE A 1 113 ? 2.043 3.418 -1.249 1 98.81 113 PHE A O 1
ATOM 878 N N . LEU A 1 114 ? 2.232 5.297 -2.535 1 98.88 114 LEU A N 1
ATOM 879 C CA . LEU A 1 114 ? 3.195 5.918 -1.633 1 98.88 114 LEU A CA 1
ATOM 880 C C . LEU A 1 114 ? 2.492 6.828 -0.631 1 98.88 114 LEU A C 1
ATOM 882 O O . LEU A 1 114 ? 1.919 7.852 -1.013 1 98.88 114 LEU A O 1
ATOM 886 N N . ARG A 1 115 ? 2.561 6.5 0.61 1 98.88 115 ARG A N 1
ATOM 887 C CA . ARG A 1 115 ? 2.006 7.293 1.702 1 98.88 115 ARG A CA 1
ATOM 888 C C . ARG A 1 115 ? 3.07 8.195 2.316 1 98.88 115 ARG A C 1
ATOM 890 O O . ARG A 1 115 ? 4.215 7.773 2.512 1 98.88 115 ARG A O 1
ATOM 897 N N . ILE A 1 116 ? 2.676 9.445 2.623 1 98.94 116 ILE A N 1
ATOM 898 C CA . ILE A 1 116 ? 3.648 10.297 3.299 1 98.94 116 ILE A CA 1
ATOM 899 C C . ILE A 1 116 ? 3.068 10.797 4.621 1 98.94 116 ILE A C 1
ATOM 901 O O . ILE A 1 116 ? 1.849 10.883 4.777 1 98.94 116 ILE A O 1
ATOM 905 N N . VAL A 1 117 ? 3.91 11.055 5.547 1 98.81 117 VAL A N 1
ATOM 906 C CA . VAL A 1 117 ? 3.555 11.523 6.883 1 98.81 117 VAL A CA 1
ATOM 907 C C . VAL A 1 117 ? 4.574 12.555 7.359 1 98.81 117 VAL A C 1
ATOM 909 O O . VAL A 1 117 ? 5.73 12.539 6.93 1 98.81 117 VAL A O 1
ATOM 912 N N . ILE A 1 118 ? 4.086 13.477 8.125 1 98.88 118 ILE A N 1
ATOM 913 C CA . ILE A 1 118 ? 5.004 14.289 8.906 1 98.88 118 ILE A CA 1
ATOM 914 C C . ILE A 1 118 ? 5.215 13.648 10.281 1 98.88 118 ILE A C 1
ATOM 916 O O . ILE A 1 118 ? 4.277 13.547 11.078 1 98.88 118 ILE A O 1
ATOM 920 N N . ASP A 1 119 ? 6.453 13.242 10.562 1 98.12 119 ASP A N 1
ATOM 921 C CA . ASP A 1 119 ? 6.688 12.469 11.773 1 98.12 119 ASP A CA 1
ATOM 922 C C . ASP A 1 119 ? 6.902 13.383 12.977 1 98.12 119 ASP A C 1
ATOM 924 O O . ASP A 1 119 ? 6.695 14.602 12.883 1 98.12 119 ASP A O 1
ATOM 928 N N . LYS A 1 120 ? 7.199 12.805 14.133 1 96.5 120 LYS A N 1
ATOM 929 C CA . LYS A 1 120 ? 7.266 13.531 15.398 1 96.5 120 LYS A CA 1
ATOM 930 C C . LYS A 1 120 ? 8.359 14.602 15.359 1 96.5 120 LYS A C 1
ATOM 932 O O . LYS A 1 120 ? 8.297 15.586 16.078 1 96.5 120 LYS A O 1
ATOM 937 N N . ASP A 1 121 ? 9.383 14.461 14.5 1 97.62 121 ASP A N 1
ATOM 938 C CA . ASP A 1 121 ? 10.492 15.398 14.391 1 97.62 121 ASP A CA 1
ATOM 939 C C . ASP A 1 121 ? 10.234 16.438 13.305 1 97.62 121 ASP A C 1
ATOM 941 O O . ASP A 1 121 ? 11.086 17.297 13.055 1 97.62 121 ASP A O 1
ATOM 945 N N . GLY A 1 122 ? 9.141 16.328 12.641 1 98.12 122 GLY A N 1
ATOM 946 C CA . GLY A 1 122 ? 8.789 17.25 11.586 1 98.12 122 GLY A CA 1
ATOM 947 C C . GLY A 1 122 ? 9.32 16.844 10.227 1 98.12 122 GLY A C 1
ATOM 948 O O . GLY A 1 122 ? 9.094 17.547 9.227 1 98.12 122 GLY A O 1
ATOM 949 N N . ASP A 1 123 ? 10.008 15.727 10.195 1 98.75 123 ASP A N 1
ATOM 950 C CA . ASP A 1 123 ? 10.5 15.211 8.914 1 98.75 123 ASP A CA 1
ATOM 951 C C . ASP A 1 123 ? 9.367 14.594 8.102 1 98.75 123 ASP A C 1
ATOM 953 O O . ASP A 1 123 ? 8.336 14.203 8.664 1 98.75 123 ASP A O 1
ATOM 957 N N . LEU A 1 124 ? 9.57 14.609 6.805 1 98.81 124 LEU A N 1
ATOM 958 C CA . LEU A 1 124 ? 8.641 13.914 5.926 1 98.81 124 LEU A CA 1
ATOM 959 C C . LEU A 1 124 ? 9.07 12.461 5.719 1 98.81 124 LEU A C 1
ATOM 961 O O . LEU A 1 124 ? 10.148 12.195 5.18 1 98.81 124 LEU A O 1
ATOM 965 N N . SER A 1 125 ? 8.25 11.594 6.215 1 98.81 125 SER A N 1
ATOM 966 C CA . SER A 1 125 ? 8.477 10.164 6.016 1 98.81 125 SER A CA 1
ATOM 967 C C . SER A 1 125 ? 7.59 9.609 4.91 1 98.81 125 SER A C 1
ATOM 969 O O . SER A 1 125 ? 6.434 10.023 4.766 1 98.81 125 SER A O 1
ATOM 971 N N . THR A 1 126 ? 8.148 8.695 4.105 1 98.75 126 THR A N 1
ATOM 972 C CA . THR A 1 126 ? 7.41 8.055 3.021 1 98.75 126 THR A CA 1
ATOM 973 C C . THR A 1 126 ? 7.387 6.543 3.207 1 98.75 126 THR A C 1
ATOM 975 O O . THR A 1 126 ? 8.383 5.945 3.613 1 98.75 126 THR A O 1
ATOM 978 N N . TRP A 1 127 ? 6.223 5.941 2.93 1 98.44 127 TRP A N 1
ATOM 979 C CA . TRP A 1 127 ? 6.051 4.508 3.143 1 98.44 127 TRP A CA 1
ATOM 980 C C . TRP A 1 127 ? 5.316 3.865 1.972 1 98.44 127 TRP A C 1
ATOM 982 O O . TRP A 1 127 ? 4.387 4.453 1.414 1 98.44 127 TRP A O 1
ATOM 992 N N . MET A 1 128 ? 5.668 2.725 1.62 1 98.88 128 MET A N 1
ATOM 993 C CA . MET A 1 128 ? 4.926 1.822 0.744 1 98.88 128 MET A CA 1
ATOM 994 C C . MET A 1 128 ? 5.062 0.377 1.211 1 98.88 128 MET A C 1
ATOM 996 O O . MET A 1 128 ? 6.172 -0.12 1.391 1 98.88 128 MET A O 1
ATOM 1000 N N . ASP A 1 129 ? 3.945 -0.305 1.42 1 98.88 129 ASP A N 1
ATOM 1001 C CA . ASP A 1 129 ? 3.932 -1.638 2.016 1 98.88 129 ASP A CA 1
ATOM 1002 C C . ASP A 1 129 ? 3.627 -2.705 0.967 1 98.88 129 ASP A C 1
ATOM 1004 O O . ASP A 1 129 ? 2.902 -2.447 0.004 1 98.88 129 ASP A O 1
ATOM 1008 N N . ALA A 1 130 ? 4.133 -3.891 1.231 1 98.81 130 ALA A N 1
ATOM 1009 C CA . ALA A 1 130 ? 3.783 -5.082 0.461 1 98.81 130 ALA A CA 1
ATOM 1010 C C . ALA A 1 130 ? 3.828 -6.332 1.335 1 98.81 130 ALA A C 1
ATOM 1012 O O . ALA A 1 130 ? 4.711 -6.473 2.184 1 98.81 130 ALA A O 1
ATOM 1013 N N . THR A 1 131 ? 2.871 -7.219 1.191 1 98.56 131 THR A N 1
ATOM 1014 C CA . THR A 1 131 ? 2.957 -8.523 1.834 1 98.56 131 THR A CA 1
ATOM 1015 C C . THR A 1 131 ? 3.969 -9.414 1.119 1 98.56 131 THR A C 1
ATOM 1017 O O . THR A 1 131 ? 4.094 -9.359 -0.106 1 98.56 131 THR A O 1
ATOM 1020 N N . THR A 1 132 ? 4.648 -10.258 1.892 1 98.62 132 THR A N 1
ATOM 1021 C CA . THR A 1 132 ? 5.648 -11.148 1.314 1 98.62 132 THR A CA 1
ATOM 1022 C C . THR A 1 132 ? 5.223 -12.609 1.458 1 98.62 132 THR A C 1
ATOM 1024 O O . THR A 1 132 ? 5.961 -13.516 1.075 1 98.62 132 THR A O 1
ATOM 1027 N N . ILE A 1 133 ? 4.055 -12.82 2.066 1 98.19 133 ILE A N 1
ATOM 1028 C CA . ILE A 1 133 ? 3.541 -14.18 2.193 1 98.19 133 ILE A CA 1
ATOM 1029 C C . ILE A 1 133 ? 3.223 -14.742 0.81 1 98.19 133 ILE A C 1
ATOM 1031 O O . ILE A 1 133 ? 2.617 -14.062 -0.02 1 98.19 133 ILE A O 1
ATOM 1035 N N . GLY A 1 134 ? 3.656 -15.992 0.585 1 97.56 134 GLY A N 1
ATOM 1036 C CA . GLY A 1 134 ? 3.473 -16.625 -0.713 1 97.56 134 GLY A CA 1
ATOM 1037 C C . GLY A 1 134 ? 4.52 -16.203 -1.729 1 97.56 134 GLY A C 1
ATOM 1038 O O . GLY A 1 134 ? 5.652 -15.883 -1.365 1 97.56 134 GLY A O 1
ATOM 1039 N N . LYS A 1 135 ? 4.184 -16.344 -3.039 1 98.31 135 LYS A N 1
ATOM 1040 C CA . LYS A 1 135 ? 5.082 -15.992 -4.129 1 98.31 135 LYS A CA 1
ATOM 1041 C C . LYS A 1 135 ? 4.406 -15.031 -5.105 1 98.31 135 LYS A C 1
ATOM 1043 O O . LYS A 1 135 ? 3.18 -14.93 -5.141 1 98.31 135 LYS A O 1
ATOM 1048 N N . VAL A 1 136 ? 5.242 -14.344 -5.809 1 98.69 136 VAL A N 1
ATOM 1049 C CA . VAL A 1 136 ? 4.766 -13.469 -6.879 1 98.69 136 VAL A CA 1
ATOM 1050 C C . VAL A 1 136 ? 5.602 -13.688 -8.141 1 98.69 136 VAL A C 1
ATOM 1052 O O . VAL A 1 136 ? 6.688 -14.273 -8.078 1 98.69 136 VAL A O 1
ATOM 1055 N N . SER A 1 137 ? 5.086 -13.32 -9.25 1 98.56 137 SER A N 1
ATOM 1056 C CA . SER A 1 137 ? 5.91 -13.367 -10.453 1 98.56 137 SER A CA 1
ATOM 1057 C C . SER A 1 137 ? 6.957 -12.25 -10.445 1 98.56 137 SER A C 1
ATOM 1059 O O . SER A 1 137 ? 6.793 -11.242 -9.75 1 98.56 137 SER A O 1
ATOM 1061 N N . TYR A 1 138 ? 8.008 -12.453 -11.188 1 98.38 138 TYR A N 1
ATOM 1062 C CA . TYR A 1 138 ? 9.016 -11.414 -11.375 1 98.38 138 TYR A CA 1
ATOM 1063 C C . TYR A 1 138 ? 8.375 -10.109 -11.836 1 98.38 138 TYR A C 1
ATOM 1065 O O . TYR A 1 138 ? 8.711 -9.039 -11.328 1 98.38 138 TYR A O 1
ATOM 1073 N N . ALA A 1 139 ? 7.449 -10.195 -12.766 1 98.25 139 ALA A N 1
ATOM 1074 C CA . ALA A 1 139 ? 6.789 -9.008 -13.297 1 98.25 139 ALA A CA 1
ATOM 1075 C C . ALA A 1 139 ? 6.039 -8.266 -12.195 1 98.25 139 ALA A C 1
ATOM 1077 O O . ALA A 1 139 ? 5.965 -7.031 -12.211 1 98.25 139 ALA A O 1
ATOM 1078 N N . ASN A 1 140 ? 5.461 -9.031 -11.289 1 98.62 140 ASN A N 1
ATOM 1079 C CA . ASN A 1 140 ? 4.734 -8.406 -10.195 1 98.62 140 ASN A CA 1
ATOM 1080 C C . ASN A 1 140 ? 5.664 -7.602 -9.289 1 98.62 140 ASN A C 1
ATOM 1082 O O . ASN A 1 140 ? 5.383 -6.441 -8.977 1 98.62 140 ASN A O 1
ATOM 1086 N N . PHE A 1 141 ? 6.816 -8.219 -8.945 1 98.75 141 PHE A N 1
ATOM 1087 C CA . PHE A 1 141 ? 7.781 -7.516 -8.102 1 98.75 141 PHE A CA 1
ATOM 1088 C C . PHE A 1 141 ? 8.344 -6.301 -8.828 1 98.75 141 PHE A C 1
ATOM 1090 O O . PHE A 1 141 ? 8.492 -5.23 -8.234 1 98.75 141 PHE A O 1
ATOM 1097 N N . ALA A 1 142 ? 8.68 -6.527 -10.094 1 98.56 142 ALA A N 1
ATOM 1098 C CA . ALA A 1 142 ? 9.227 -5.434 -10.891 1 98.56 142 ALA A CA 1
ATOM 1099 C C . ALA A 1 142 ? 8.273 -4.246 -10.914 1 98.56 142 ALA A C 1
ATOM 1101 O O . ALA A 1 142 ? 8.703 -3.09 -10.844 1 98.56 142 ALA A O 1
ATOM 1102 N N . ASP A 1 143 ? 7.004 -4.508 -10.984 1 98.56 143 ASP A N 1
ATOM 1103 C CA . ASP A 1 143 ? 6.027 -3.424 -11 1 98.56 143 ASP A CA 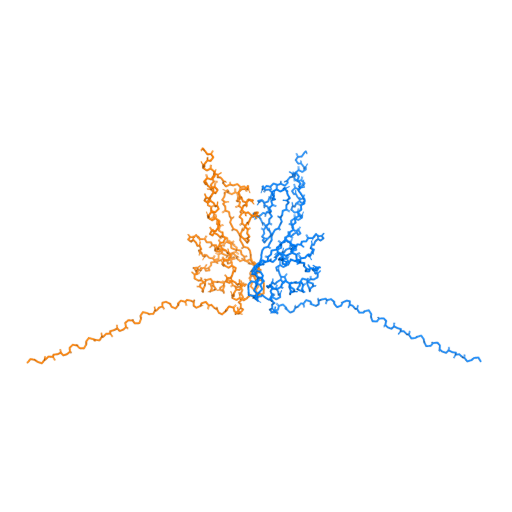1
ATOM 1104 C C . ASP A 1 143 ? 5.918 -2.756 -9.633 1 98.56 143 ASP A C 1
ATOM 1106 O O . ASP A 1 143 ? 5.688 -1.549 -9.539 1 98.56 143 ASP A O 1
ATOM 1110 N N . THR A 1 144 ? 6.078 -3.52 -8.539 1 98.75 144 THR A N 1
ATOM 1111 C CA . THR A 1 144 ? 6.09 -2.953 -7.195 1 98.75 144 THR A CA 1
ATOM 1112 C C . THR A 1 144 ? 7.215 -1.932 -7.047 1 98.75 144 THR A C 1
ATOM 1114 O O . THR A 1 144 ? 6.988 -0.813 -6.578 1 98.75 144 THR A O 1
ATOM 1117 N N . ILE A 1 145 ? 8.406 -2.275 -7.457 1 98.44 145 ILE A N 1
ATOM 1118 C CA . ILE A 1 145 ? 9.523 -1.351 -7.32 1 98.44 145 ILE A CA 1
ATOM 1119 C C . ILE A 1 145 ? 9.352 -0.178 -8.281 1 98.44 145 ILE A C 1
ATOM 1121 O O . ILE A 1 145 ? 9.734 0.951 -7.973 1 98.44 145 ILE A O 1
ATOM 1125 N N . ASP A 1 146 ? 8.719 -0.411 -9.438 1 98.31 146 ASP A N 1
ATOM 1126 C CA . ASP A 1 146 ? 8.422 0.674 -10.367 1 98.31 146 ASP A CA 1
ATOM 1127 C C . ASP A 1 146 ? 7.461 1.683 -9.742 1 98.31 146 ASP A C 1
ATOM 1129 O O . ASP A 1 146 ? 7.582 2.887 -9.969 1 98.31 146 ASP A O 1
ATOM 1133 N N . TRP A 1 147 ? 6.445 1.23 -9.016 1 98.75 147 TRP A N 1
ATOM 1134 C CA . TRP A 1 147 ? 5.555 2.129 -8.289 1 98.75 147 TRP A CA 1
ATOM 1135 C C . TRP A 1 147 ? 6.336 2.996 -7.312 1 98.75 147 TRP A C 1
ATOM 1137 O O . TRP A 1 147 ? 6.141 4.211 -7.258 1 98.75 147 TRP A O 1
ATOM 1147 N N . TRP A 1 148 ? 7.234 2.424 -6.559 1 98.75 148 TRP A N 1
ATOM 1148 C CA . TRP A 1 148 ? 8.055 3.197 -5.633 1 98.75 148 TRP A CA 1
ATOM 1149 C C . TRP A 1 148 ? 8.82 4.293 -6.371 1 98.75 148 TRP A C 1
ATOM 1151 O O . TRP A 1 148 ? 8.758 5.465 -5.988 1 98.75 148 TRP A O 1
ATOM 1161 N N . SER A 1 149 ? 9.516 3.875 -7.395 1 98.44 149 SER A N 1
ATOM 1162 C CA . SER A 1 149 ? 10.359 4.809 -8.133 1 98.44 149 SER A CA 1
ATOM 1163 C C . SER A 1 149 ? 9.523 5.93 -8.75 1 98.44 149 SER A C 1
ATOM 1165 O O . SER A 1 149 ? 9.867 7.105 -8.625 1 98.44 149 SER A O 1
ATOM 1167 N N . SER A 1 150 ? 8.438 5.582 -9.367 1 98.56 150 SER A N 1
ATOM 1168 C CA . SER A 1 150 ? 7.59 6.562 -10.039 1 98.56 150 SER A CA 1
ATOM 1169 C C . SER A 1 150 ? 6.965 7.527 -9.039 1 98.56 150 SER A C 1
ATOM 1171 O O . SER A 1 150 ? 6.965 8.742 -9.25 1 98.56 150 SER A O 1
ATOM 1173 N N . MET A 1 151 ? 6.488 7.008 -7.926 1 98.69 151 MET A N 1
ATOM 1174 C CA . MET A 1 151 ? 5.789 7.848 -6.957 1 98.69 151 MET A CA 1
ATOM 1175 C C . MET A 1 151 ? 6.766 8.75 -6.207 1 98.69 151 MET A C 1
ATOM 1177 O O . MET A 1 151 ? 6.422 9.875 -5.848 1 98.69 151 MET A O 1
ATOM 1181 N N . THR A 1 152 ? 7.984 8.25 -5.988 1 98.44 152 THR A N 1
ATOM 1182 C CA . THR A 1 152 ? 8.969 9.125 -5.359 1 98.44 152 THR A CA 1
ATOM 1183 C C . THR A 1 152 ? 9.352 10.266 -6.297 1 98.44 152 THR A C 1
ATOM 1185 O O . THR A 1 152 ? 9.57 11.398 -5.848 1 98.44 152 THR A O 1
ATOM 1188 N N . GLY A 1 153 ? 9.43 9.961 -7.562 1 98.31 153 GLY A N 1
ATOM 1189 C CA . GLY A 1 153 ? 9.602 11.047 -8.516 1 98.31 153 GLY A CA 1
ATOM 1190 C C . GLY A 1 153 ? 8.477 12.062 -8.484 1 98.31 153 GLY A C 1
ATOM 1191 O O . GLY A 1 153 ? 8.727 13.266 -8.43 1 98.31 153 GLY A O 1
ATOM 1192 N N . ASP A 1 154 ? 7.266 11.578 -8.508 1 98.69 154 ASP A N 1
ATOM 1193 C CA . ASP A 1 154 ? 6.102 12.461 -8.414 1 98.69 154 ASP A CA 1
ATOM 1194 C C . ASP A 1 154 ? 6.125 13.273 -7.125 1 98.69 154 ASP A C 1
ATOM 1196 O O . ASP A 1 154 ? 5.684 14.422 -7.102 1 98.69 154 ASP A O 1
ATOM 1200 N N . LEU A 1 155 ? 6.59 12.625 -6.039 1 98.69 155 LEU A N 1
ATOM 1201 C CA . LEU A 1 155 ? 6.656 13.328 -4.762 1 98.69 155 LEU A CA 1
ATOM 1202 C C . LEU A 1 155 ? 7.582 14.531 -4.852 1 98.69 155 LEU A C 1
ATOM 1204 O O . LEU A 1 155 ? 7.262 15.609 -4.336 1 98.69 155 LEU A O 1
ATOM 1208 N N . PHE A 1 156 ? 8.695 14.375 -5.488 1 97.94 156 PHE A N 1
ATOM 1209 C CA . PHE A 1 156 ? 9.641 15.477 -5.598 1 97.94 156 PHE A CA 1
ATOM 1210 C C . PHE A 1 156 ? 9.023 16.641 -6.379 1 97.94 156 PHE A C 1
ATOM 1212 O O . PHE A 1 156 ? 9.203 17.797 -6.012 1 97.94 156 PHE A O 1
ATOM 1219 N N . THR A 1 157 ? 8.305 16.312 -7.41 1 98.06 157 THR A N 1
ATOM 1220 C CA . THR A 1 157 ? 7.598 17.344 -8.164 1 98.06 157 THR A CA 1
ATOM 1221 C C . THR A 1 157 ? 6.551 18.031 -7.293 1 98.06 157 THR A C 1
ATOM 1223 O O . THR A 1 157 ? 6.445 19.25 -7.297 1 98.06 157 THR A O 1
ATOM 1226 N N . PHE A 1 158 ? 5.848 17.266 -6.551 1 98.62 158 PHE A N 1
ATOM 1227 C CA . PHE A 1 158 ? 4.828 17.781 -5.641 1 98.62 158 PHE A CA 1
ATOM 1228 C C . PHE A 1 158 ? 5.445 18.703 -4.594 1 98.62 158 PHE A C 1
ATOM 1230 O O . PHE A 1 158 ? 4.918 19.781 -4.324 1 98.62 158 PHE A O 1
ATOM 1237 N N . LEU A 1 159 ? 6.543 18.266 -4.016 1 97.56 159 LEU A N 1
ATOM 1238 C CA . LEU A 1 159 ? 7.184 19.062 -2.973 1 97.56 159 LEU A CA 1
ATOM 1239 C C . LEU A 1 159 ? 7.738 20.359 -3.537 1 97.56 159 LEU A C 1
ATOM 1241 O O . LEU A 1 159 ? 7.715 21.391 -2.863 1 97.56 159 LEU A O 1
ATOM 1245 N N . ASP A 1 160 ? 8.227 20.297 -4.773 1 96.69 160 ASP A N 1
ATOM 1246 C CA . ASP A 1 160 ? 8.688 21.516 -5.43 1 96.69 160 ASP A CA 1
ATOM 1247 C C . ASP A 1 160 ? 7.543 22.5 -5.605 1 96.69 160 ASP A C 1
ATOM 1249 O O . ASP A 1 160 ? 7.715 23.703 -5.367 1 96.69 160 ASP A O 1
ATOM 1253 N N . GLU A 1 161 ? 6.387 22.016 -5.988 1 96.81 161 GLU A N 1
ATOM 1254 C CA . GLU A 1 161 ? 5.215 22.859 -6.172 1 96.81 161 GLU A CA 1
ATOM 1255 C C . GLU A 1 161 ? 4.734 23.438 -4.844 1 96.81 161 GLU A C 1
ATOM 1257 O O . GLU A 1 161 ? 4.34 24.609 -4.773 1 96.81 161 GLU A O 1
ATOM 1262 N N . GLU A 1 162 ? 4.777 22.641 -3.842 1 96.44 162 GLU A N 1
ATOM 1263 C CA . GLU A 1 162 ? 4.375 23.078 -2.512 1 96.44 162 GLU A CA 1
ATOM 1264 C C . GLU A 1 162 ? 5.316 24.172 -1.988 1 96.44 162 GLU A C 1
ATOM 1266 O O . GLU A 1 162 ? 4.879 25.094 -1.312 1 96.44 162 GLU A O 1
ATOM 1271 N N . GLU A 1 163 ? 6.586 23.969 -2.219 1 94.56 163 GLU A N 1
ATOM 1272 C CA . GLU A 1 163 ? 7.57 24.953 -1.783 1 94.56 163 GLU A CA 1
ATOM 1273 C C . GLU A 1 163 ? 7.336 26.297 -2.459 1 94.56 163 GLU A C 1
ATOM 1275 O O . GLU A 1 163 ? 7.418 27.344 -1.814 1 94.56 163 GLU A O 1
ATOM 1280 N N . LYS A 1 164 ? 7.059 26.297 -3.723 1 94.81 164 LYS A N 1
ATOM 1281 C CA . LYS A 1 164 ? 6.77 27.516 -4.457 1 94.81 164 LYS A CA 1
ATOM 1282 C C . LYS A 1 164 ? 5.523 28.203 -3.908 1 94.81 164 LYS A C 1
ATOM 1284 O O . LYS A 1 164 ? 5.48 29.438 -3.809 1 94.81 164 LYS A O 1
ATOM 1289 N N . ALA A 1 165 ? 4.547 27.422 -3.59 1 90.75 165 ALA A N 1
ATOM 1290 C CA . ALA A 1 165 ? 3.303 27.969 -3.049 1 90.75 165 ALA A CA 1
ATOM 1291 C C . ALA A 1 165 ? 3.52 28.562 -1.657 1 90.75 165 ALA A C 1
ATOM 1293 O O . ALA A 1 165 ? 2.881 29.547 -1.285 1 90.75 165 ALA A O 1
ATOM 1294 N N . ALA A 1 166 ? 4.379 27.984 -0.906 1 87.19 166 ALA A N 1
ATOM 1295 C CA . ALA A 1 166 ? 4.68 28.438 0.446 1 87.19 166 ALA A CA 1
ATOM 1296 C C . ALA A 1 166 ? 5.559 29.688 0.412 1 87.19 166 ALA A C 1
ATOM 1298 O O . ALA A 1 166 ? 5.473 30.547 1.301 1 87.19 166 ALA A O 1
ATOM 1299 N N . GLY A 1 167 ? 6.617 29.594 -0.429 1 79 167 GLY A N 1
ATOM 1300 C CA . GLY A 1 167 ? 7.473 30.766 -0.592 1 79 167 GLY A CA 1
ATOM 1301 C C . GLY A 1 167 ? 6.762 31.938 -1.235 1 79 167 GLY A C 1
ATOM 1302 O O . GLY A 1 167 ? 7.113 33.094 -0.989 1 79 167 GLY A O 1
ATOM 1303 N N . GLY A 1 168 ? 6.055 31.531 -2.211 1 56.88 168 GLY A N 1
ATOM 1304 C CA . GLY A 1 168 ? 5.324 32.656 -2.795 1 56.88 168 GLY A CA 1
ATOM 1305 C C . GLY A 1 168 ? 4.367 33.312 -1.823 1 56.88 168 GLY A C 1
ATOM 1306 O O . GLY A 1 168 ? 3.85 34.406 -2.092 1 56.88 168 GLY A O 1
ATOM 1307 N N . LYS A 1 169 ? 3.848 32.688 -0.939 1 47.56 169 LYS A N 1
ATOM 1308 C CA . LYS A 1 169 ? 3.023 33.344 0.067 1 47.56 169 LYS A CA 1
ATOM 1309 C C . LYS A 1 169 ? 3.861 34.25 0.941 1 47.56 169 LYS A C 1
ATOM 1311 O O . LYS A 1 169 ? 3.33 34.938 1.824 1 47.56 169 LYS A O 1
ATOM 1316 N N . LYS A 1 170 ? 5.102 34.562 0.834 1 40.75 170 LYS A N 1
ATOM 1317 C CA . LYS A 1 170 ? 5.812 35.719 1.368 1 40.75 170 LYS A CA 1
ATOM 1318 C C . LYS A 1 170 ? 5.695 36.906 0.428 1 40.75 170 LYS A C 1
ATOM 1320 O O . LYS A 1 170 ? 5.777 36.75 -0.793 1 40.75 170 LYS A O 1
ATOM 1325 N N . MET B 1 1 ? -56.938 -58.812 13.156 1 36.12 1 MET B N 1
ATOM 1326 C CA . MET B 1 1 ? -56.594 -57.406 12.93 1 36.12 1 MET B CA 1
ATOM 1327 C C . MET B 1 1 ? -55.094 -57.25 12.664 1 36.12 1 MET B C 1
ATOM 1329 O O . MET B 1 1 ? -54.281 -57.688 13.461 1 36.12 1 MET B O 1
ATOM 1333 N N . GLY B 1 2 ? -54.656 -57.344 11.406 1 42.31 2 GLY B N 1
ATOM 1334 C CA . GLY B 1 2 ? -53.312 -57.344 10.812 1 42.31 2 GLY B CA 1
ATOM 1335 C C . GLY B 1 2 ? -52.531 -56.094 11.156 1 42.31 2 GLY B C 1
ATOM 1336 O O . GLY B 1 2 ? -53.031 -54.969 11.039 1 42.31 2 GLY B O 1
ATOM 1337 N N . LYS B 1 3 ? -51.594 -56.156 12.109 1 41.66 3 LYS B N 1
ATOM 1338 C CA . LYS B 1 3 ? -50.656 -55.125 12.539 1 41.66 3 LYS B CA 1
ATOM 1339 C C . LYS B 1 3 ? -49.844 -54.562 11.352 1 41.66 3 LYS B C 1
ATOM 1341 O O . LYS B 1 3 ? -49.125 -55.312 10.688 1 41.66 3 LYS B O 1
ATOM 1346 N N . ALA B 1 4 ? -50.438 -53.594 10.633 1 48.47 4 ALA B N 1
ATOM 1347 C CA . ALA B 1 4 ? -49.719 -52.844 9.586 1 48.47 4 ALA B CA 1
ATOM 1348 C C . ALA B 1 4 ? -48.438 -52.25 10.117 1 48.47 4 ALA B C 1
ATOM 1350 O O . ALA B 1 4 ? -48.438 -51.531 11.117 1 48.47 4 ALA B O 1
ATOM 1351 N N . LEU B 1 5 ? -47.312 -52.906 9.938 1 44.66 5 LEU B N 1
ATOM 1352 C CA . LEU B 1 5 ? -45.969 -52.375 10.227 1 44.66 5 LEU B CA 1
ATOM 1353 C C . LEU B 1 5 ? -45.719 -51.094 9.469 1 44.66 5 LEU B C 1
ATOM 1355 O O . LEU B 1 5 ? -45.875 -51.031 8.25 1 44.66 5 LEU B O 1
ATOM 1359 N N . ILE B 1 6 ? -46.031 -49.938 10.031 1 48.09 6 ILE B N 1
ATOM 1360 C CA . ILE B 1 6 ? -45.719 -48.625 9.484 1 48.09 6 ILE B CA 1
ATOM 1361 C C . ILE B 1 6 ? -44.219 -48.469 9.359 1 48.09 6 ILE B C 1
ATOM 1363 O O . ILE B 1 6 ? -43.5 -48.531 10.367 1 48.09 6 ILE B O 1
ATOM 1367 N N . ALA B 1 7 ? -43.562 -48.875 8.289 1 48.34 7 ALA B N 1
ATOM 1368 C CA . ALA B 1 7 ? -42.188 -48.562 7.984 1 48.34 7 ALA B CA 1
ATOM 1369 C C . ALA B 1 7 ? -41.906 -47.062 7.973 1 48.34 7 ALA B C 1
ATOM 1371 O O . ALA B 1 7 ? -42.562 -46.344 7.219 1 48.34 7 ALA B O 1
ATOM 1372 N N . VAL B 1 8 ? -41.594 -46.5 9.109 1 46.28 8 VAL B N 1
ATOM 1373 C CA . VAL B 1 8 ? -41.125 -45.125 9.188 1 46.28 8 VAL B CA 1
ATOM 1374 C C . VAL B 1 8 ? -39.875 -44.938 8.352 1 46.28 8 VAL B C 1
ATOM 1376 O O . VAL B 1 8 ? -38.844 -45.562 8.625 1 46.28 8 VAL B O 1
ATOM 1379 N N . ALA B 1 9 ? -39.969 -44.656 7.055 1 47.31 9 ALA B N 1
ATOM 1380 C CA . ALA B 1 9 ? -38.844 -44.219 6.227 1 47.31 9 ALA B CA 1
ATOM 1381 C C . ALA B 1 9 ? -38.125 -43 6.832 1 47.31 9 ALA B C 1
ATOM 1383 O O . ALA B 1 9 ? -38.75 -41.938 6.988 1 47.31 9 ALA B O 1
ATOM 1384 N N . LEU B 1 10 ? -37.094 -43.219 7.648 1 45.41 10 LEU B N 1
ATOM 1385 C CA . LEU B 1 10 ? -36.188 -42.156 8.078 1 45.41 10 LEU B CA 1
ATOM 1386 C C . LEU B 1 10 ? -35.594 -41.438 6.883 1 45.41 10 LEU B C 1
ATOM 1388 O O . LEU B 1 10 ? -34.812 -42.031 6.133 1 45.41 10 LEU B O 1
ATOM 1392 N N . ALA B 1 11 ? -36.25 -40.438 6.312 1 47.41 11 ALA B N 1
ATOM 1393 C CA . ALA B 1 11 ? -35.625 -39.531 5.363 1 47.41 11 ALA B CA 1
ATOM 1394 C C . ALA B 1 11 ? -34.344 -38.938 5.949 1 47.41 11 ALA B C 1
ATOM 1396 O O . ALA B 1 11 ? -34.406 -38.156 6.898 1 47.41 11 ALA B O 1
ATOM 1397 N N . ALA B 1 12 ? -33.188 -39.594 5.891 1 48.09 12 ALA B N 1
ATOM 1398 C CA . ALA B 1 12 ? -31.922 -38.969 6.164 1 48.09 12 ALA B CA 1
ATOM 1399 C C . ALA B 1 12 ? -31.781 -37.656 5.379 1 48.09 12 ALA B C 1
ATOM 1401 O O . ALA B 1 12 ? -31.656 -37.656 4.152 1 48.09 12 ALA B O 1
ATOM 1402 N N . GLY B 1 13 ? -32.375 -36.531 5.805 1 45.38 13 GLY B N 1
ATOM 1403 C CA . GLY B 1 13 ? -32.062 -35.219 5.262 1 45.38 13 GLY B CA 1
ATOM 1404 C C . GLY B 1 13 ? -30.562 -34.969 5.113 1 45.38 13 GLY B C 1
ATOM 1405 O O . GLY B 1 13 ? -29.844 -34.906 6.113 1 45.38 13 GLY B O 1
ATOM 1406 N N . LEU B 1 14 ? -29.938 -35.406 4.07 1 48.47 14 LEU B N 1
ATOM 1407 C CA . LEU B 1 14 ? -28.609 -34.906 3.721 1 48.47 14 LEU B CA 1
ATOM 1408 C C . LEU B 1 14 ? -28.531 -33.375 3.85 1 48.47 14 LEU B C 1
ATOM 1410 O O . LEU B 1 14 ? -29.062 -32.656 3.006 1 48.47 14 LEU B O 1
ATOM 1414 N N . TRP B 1 15 ? -28.422 -32.844 5.035 1 46.22 15 TRP B N 1
ATOM 1415 C CA . TRP B 1 15 ? -27.984 -31.453 5.164 1 46.22 15 TRP B CA 1
ATOM 1416 C C . TRP B 1 15 ? -26.766 -31.188 4.277 1 46.22 15 TRP B C 1
ATOM 1418 O O . TRP B 1 15 ? -25.688 -31.703 4.531 1 46.22 15 TRP B O 1
ATOM 1428 N N . ALA B 1 16 ? -26.953 -30.969 3.02 1 45.81 16 ALA B N 1
ATOM 1429 C CA . ALA B 1 16 ? -25.875 -30.375 2.225 1 45.81 16 ALA B CA 1
ATOM 1430 C C . ALA B 1 16 ? -25.156 -29.297 3.01 1 45.81 16 ALA B C 1
ATOM 1432 O O . ALA B 1 16 ? -25.719 -28.234 3.299 1 45.81 16 ALA B O 1
ATOM 1433 N N . MET B 1 17 ? -24.172 -29.594 3.871 1 46.44 17 MET B N 1
ATOM 1434 C CA . MET B 1 17 ? -23.312 -28.531 4.383 1 46.44 17 MET B CA 1
ATOM 1435 C C . MET B 1 17 ? -22.953 -27.547 3.281 1 46.44 17 MET B C 1
ATOM 1437 O O . MET B 1 17 ? -22.656 -27.953 2.154 1 46.44 17 MET B O 1
ATOM 1441 N N . PRO B 1 18 ? -23.438 -26.328 3.322 1 48.97 18 PRO B N 1
ATOM 1442 C CA . PRO B 1 18 ? -22.906 -25.422 2.305 1 48.97 18 PRO B CA 1
ATOM 1443 C C . PRO B 1 18 ? -21.453 -25.688 1.977 1 48.97 18 PRO B C 1
ATOM 1445 O O . PRO B 1 18 ? -20.641 -25.969 2.877 1 48.97 18 PRO B O 1
ATOM 1448 N N . ALA B 1 19 ? -21.109 -26.234 0.875 1 44.19 19 ALA B N 1
ATOM 1449 C CA . ALA B 1 19 ? -19.734 -26.375 0.432 1 44.19 19 ALA B CA 1
ATOM 1450 C C . ALA B 1 19 ? -18.875 -25.234 0.981 1 44.19 19 ALA B C 1
ATOM 1452 O O . ALA B 1 19 ? -19.062 -24.062 0.612 1 44.19 19 ALA B O 1
ATOM 1453 N N . ALA B 1 20 ? -18.547 -25.141 2.188 1 45.84 20 ALA B N 1
ATOM 1454 C CA . ALA B 1 20 ? -17.547 -24.156 2.631 1 45.84 20 ALA B CA 1
ATOM 1455 C C . ALA B 1 20 ? -16.547 -23.859 1.525 1 45.84 20 ALA B C 1
ATOM 1457 O O . ALA B 1 20 ? -16.016 -24.781 0.899 1 45.84 20 ALA B O 1
ATOM 1458 N N . ALA B 1 21 ? -16.719 -22.812 0.687 1 50.88 21 ALA B N 1
ATOM 1459 C CA . ALA B 1 21 ? -15.75 -22.453 -0.333 1 50.88 21 ALA B CA 1
ATOM 1460 C C . ALA B 1 21 ? -14.336 -22.875 0.078 1 50.88 21 ALA B C 1
ATOM 1462 O O . ALA B 1 21 ? -13.828 -22.438 1.111 1 50.88 21 ALA B O 1
ATOM 1463 N N . GLN B 1 22 ? -13.977 -24.062 -0.116 1 61.81 22 GLN B N 1
ATOM 1464 C CA . GLN B 1 22 ? -12.672 -24.641 0.172 1 61.81 22 GLN B CA 1
ATOM 1465 C C . GLN B 1 22 ? -11.555 -23.641 -0.144 1 61.81 22 GLN B C 1
ATOM 1467 O O . GLN B 1 22 ? -11.539 -23.031 -1.215 1 61.81 22 GLN B O 1
ATOM 1472 N N . LYS B 1 23 ? -10.938 -23.094 0.996 1 73.75 23 LYS B N 1
ATOM 1473 C CA . LYS B 1 23 ? -9.734 -22.281 0.8 1 73.75 23 LYS B CA 1
ATOM 1474 C C . LYS B 1 23 ? -8.812 -22.906 -0.241 1 73.75 23 LYS B C 1
ATOM 1476 O O . LYS B 1 23 ? -8.703 -24.141 -0.319 1 73.75 23 LYS B O 1
ATOM 1481 N N . GLY B 1 24 ? -8.547 -22.172 -1.229 1 76.75 24 GLY B N 1
ATOM 1482 C CA . GLY B 1 24 ? -7.715 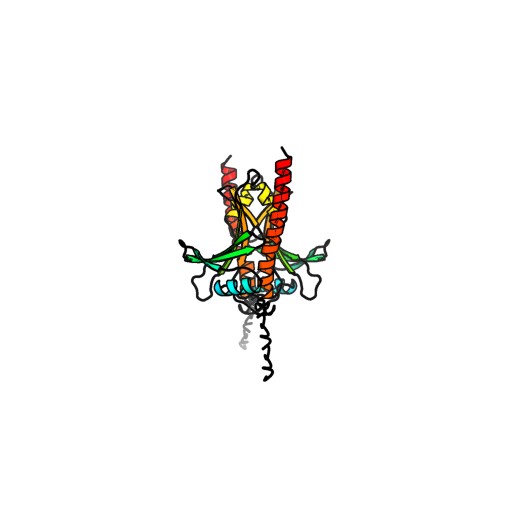-22.641 -2.326 1 76.75 24 GLY B CA 1
ATOM 1483 C C . GLY B 1 24 ? -6.34 -23.109 -1.877 1 76.75 24 GLY B C 1
ATOM 1484 O O . GLY B 1 24 ? -5.922 -22.828 -0.754 1 76.75 24 GLY B O 1
ATOM 1485 N N . ASP B 1 25 ? -5.703 -23.859 -2.686 1 93.06 25 ASP B N 1
ATOM 1486 C CA . ASP B 1 25 ? -4.301 -24.219 -2.531 1 93.06 25 ASP B CA 1
ATOM 1487 C C . ASP B 1 25 ? -3.42 -22.984 -2.41 1 93.06 25 ASP B C 1
ATOM 1489 O O . ASP B 1 25 ? -3.352 -22.172 -3.336 1 93.06 25 ASP B O 1
ATOM 1493 N N . PRO B 1 26 ? -2.766 -22.828 -1.225 1 94.94 26 PRO B N 1
ATOM 1494 C CA . PRO B 1 26 ? -1.982 -21.609 -0.985 1 94.94 26 PRO B CA 1
ATOM 1495 C C . PRO B 1 26 ? -0.934 -21.359 -2.066 1 94.94 26 PRO B C 1
ATOM 1497 O O . PRO B 1 26 ? -0.573 -20.219 -2.33 1 94.94 26 PRO B O 1
ATOM 1500 N N . ALA B 1 27 ? -0.501 -22.344 -2.727 1 95.5 27 ALA B N 1
ATOM 1501 C CA . ALA B 1 27 ? 0.587 -22.203 -3.691 1 95.5 27 ALA B CA 1
ATOM 1502 C C . ALA B 1 27 ? 0.047 -21.953 -5.098 1 95.5 27 ALA B C 1
ATOM 1504 O O . ALA B 1 27 ? 0.803 -21.609 -6.008 1 95.5 27 ALA B O 1
ATOM 1505 N N . ARG B 1 28 ? -1.271 -22.062 -5.281 1 96.88 28 ARG B N 1
ATOM 1506 C CA . ARG B 1 28 ? -1.874 -21.828 -6.59 1 96.88 28 ARG B CA 1
ATOM 1507 C C . ARG B 1 28 ? -1.649 -20.406 -7.059 1 96.88 28 ARG B C 1
ATOM 1509 O O . ARG B 1 28 ? -1.913 -19.453 -6.32 1 96.88 28 ARG B O 1
ATOM 1516 N N . MET B 1 29 ? -1.159 -20.328 -8.258 1 97.25 29 MET B N 1
ATOM 1517 C CA . MET B 1 29 ? -0.985 -18.984 -8.805 1 97.25 29 MET B CA 1
ATOM 1518 C C . MET B 1 29 ? -2.309 -18.438 -9.328 1 97.25 29 MET B C 1
ATOM 1520 O O . MET B 1 29 ? -3.084 -19.156 -9.953 1 97.25 29 MET B O 1
ATOM 1524 N N . VAL B 1 30 ? -2.564 -17.234 -9.047 1 98.06 30 VAL B N 1
ATOM 1525 C CA . VAL B 1 30 ? -3.803 -16.594 -9.469 1 98.06 30 VAL B CA 1
ATOM 1526 C C . VAL B 1 30 ? -3.482 -15.281 -10.188 1 98.06 30 VAL B C 1
ATOM 1528 O O . VAL B 1 30 ? -2.428 -14.68 -9.969 1 98.06 30 VAL B O 1
ATOM 1531 N N . ASP B 1 31 ? -4.355 -14.898 -11.086 1 97.88 31 ASP B N 1
ATOM 1532 C CA . ASP B 1 31 ? -4.223 -13.68 -11.875 1 97.88 31 ASP B CA 1
ATOM 1533 C C . ASP B 1 31 ? -5.215 -12.617 -11.414 1 97.88 31 ASP B C 1
ATOM 1535 O O . ASP B 1 31 ? -6.359 -12.586 -11.875 1 97.88 31 ASP B O 1
ATOM 1539 N N . ILE B 1 32 ? -4.715 -11.711 -10.625 1 98.38 32 ILE B N 1
ATOM 1540 C CA . ILE B 1 32 ? -5.617 -10.758 -10 1 98.38 32 ILE B CA 1
ATOM 1541 C C . ILE B 1 32 ? -5.777 -9.531 -10.891 1 98.38 32 ILE B C 1
ATOM 1543 O O . ILE B 1 32 ? -6.344 -8.523 -10.477 1 98.38 32 ILE B O 1
ATOM 1547 N N . ALA B 1 33 ? -5.266 -9.609 -12.125 1 98.38 33 ALA B N 1
ATOM 1548 C CA . ALA B 1 33 ? -5.484 -8.547 -13.102 1 98.38 33 ALA B CA 1
ATOM 1549 C C . ALA B 1 33 ? -6.906 -8.594 -13.656 1 98.38 33 ALA B C 1
ATOM 1551 O O . ALA B 1 33 ? -7.355 -7.652 -14.312 1 98.38 33 ALA B O 1
ATOM 1552 N N . HIS B 1 34 ? -7.582 -9.664 -13.406 1 97.88 34 HIS B N 1
ATOM 1553 C CA . HIS B 1 34 ? -8.945 -9.867 -13.891 1 97.88 34 HIS B CA 1
ATOM 1554 C C . HIS B 1 34 ? -9.953 -9.82 -12.75 1 97.88 34 HIS B C 1
ATOM 1556 O O . HIS B 1 34 ? -10.031 -10.75 -11.945 1 97.88 34 HIS B O 1
ATOM 1562 N N . PRO B 1 35 ? -10.805 -8.812 -12.742 1 98.31 35 PRO B N 1
ATOM 1563 C CA . PRO B 1 35 ? -11.734 -8.602 -11.633 1 98.31 35 PRO B CA 1
ATOM 1564 C C . PRO B 1 35 ? -12.602 -9.82 -11.344 1 98.31 35 PRO B C 1
ATOM 1566 O O . PRO B 1 35 ? -12.922 -10.102 -10.188 1 98.31 35 PRO B O 1
ATOM 1569 N N . GLU B 1 36 ? -12.969 -10.609 -12.336 1 97.94 36 GLU B N 1
ATOM 1570 C CA . GLU B 1 36 ? -13.789 -11.805 -12.148 1 97.94 36 GLU B CA 1
ATOM 1571 C C . GLU B 1 36 ? -13.062 -12.844 -11.289 1 97.94 36 GLU B C 1
ATOM 1573 O O . GLU B 1 36 ? -13.688 -13.539 -10.492 1 97.94 36 GLU B O 1
ATOM 1578 N N . GLU B 1 37 ? -11.797 -12.961 -11.531 1 97.75 37 GLU B N 1
ATOM 1579 C CA . GLU B 1 37 ? -11 -13.867 -10.711 1 97.75 37 GLU B CA 1
ATOM 1580 C C . GLU B 1 37 ? -10.93 -13.383 -9.266 1 97.75 37 GLU B C 1
ATOM 1582 O O . GLU B 1 37 ? -10.992 -14.188 -8.328 1 97.75 37 GLU B O 1
ATOM 1587 N N . VAL B 1 38 ? -10.828 -12.055 -9.039 1 98.75 38 VAL B N 1
ATOM 1588 C CA . VAL B 1 38 ? -10.75 -11.492 -7.699 1 98.75 38 VAL B CA 1
ATOM 1589 C C . VAL B 1 38 ? -12.055 -11.734 -6.953 1 98.75 38 VAL B C 1
ATOM 1591 O O . VAL B 1 38 ? -12.047 -12.008 -5.75 1 98.75 38 VAL B O 1
ATOM 1594 N N . VAL B 1 39 ? -13.172 -11.688 -7.664 1 98.81 39 VAL B N 1
ATOM 1595 C CA . VAL B 1 39 ? -14.469 -11.992 -7.059 1 98.81 39 VAL B CA 1
ATOM 1596 C C . VAL B 1 39 ? -14.438 -13.406 -6.477 1 98.81 39 VAL B C 1
ATOM 1598 O O . VAL B 1 39 ? -14.805 -13.617 -5.32 1 98.81 39 VAL B O 1
ATOM 1601 N N . LYS B 1 40 ? -13.961 -14.352 -7.254 1 98.12 40 LYS B N 1
ATOM 1602 C CA . LYS B 1 40 ? -13.914 -15.75 -6.82 1 98.12 40 LYS B CA 1
ATOM 1603 C C . LYS B 1 40 ? -12.977 -15.922 -5.629 1 98.12 40 LYS B C 1
ATOM 1605 O O . LYS B 1 40 ? -13.273 -16.672 -4.703 1 98.12 40 LYS B O 1
ATOM 1610 N N . LEU B 1 41 ? -11.875 -15.219 -5.668 1 98.44 41 LEU B N 1
ATOM 1611 C CA . LEU B 1 41 ? -10.906 -15.305 -4.578 1 98.44 41 LEU B CA 1
ATOM 1612 C C . LEU B 1 41 ? -11.492 -14.75 -3.285 1 98.44 41 LEU B C 1
ATOM 1614 O O . LEU B 1 41 ? -11.336 -15.344 -2.219 1 98.44 41 LEU B O 1
ATOM 1618 N N . LEU B 1 42 ? -12.172 -13.594 -3.371 1 98.62 42 LEU B N 1
ATOM 1619 C CA . LEU B 1 42 ? -12.812 -13 -2.205 1 98.62 42 LEU B CA 1
ATOM 1620 C C . LEU B 1 42 ? -13.852 -13.945 -1.615 1 98.62 42 LEU B C 1
ATOM 1622 O O . LEU B 1 42 ? -13.906 -14.133 -0.398 1 98.62 42 LEU B O 1
ATOM 1626 N N . GLN B 1 43 ? -14.609 -14.555 -2.463 1 98.12 43 GLN B N 1
ATOM 1627 C CA . GLN B 1 43 ? -15.648 -15.484 -2.014 1 98.12 43 GLN B CA 1
ATOM 1628 C C . GLN B 1 43 ? -15.031 -16.719 -1.361 1 98.12 43 GLN B C 1
ATOM 1630 O O . GLN B 1 43 ? -15.531 -17.203 -0.351 1 98.12 43 GLN B O 1
ATOM 1635 N N . SER B 1 44 ? -13.961 -17.219 -1.906 1 96.94 44 SER B N 1
ATOM 1636 C CA . SER B 1 44 ? -13.25 -18.344 -1.317 1 96.94 44 SER B CA 1
ATOM 1637 C C . SER B 1 44 ? -12.734 -18 0.077 1 96.94 44 SER B C 1
ATOM 1639 O O . SER B 1 44 ? -12.57 -18.891 0.917 1 96.94 44 SER B O 1
ATOM 1641 N N . GLU B 1 45 ? -12.477 -16.672 0.32 1 97.25 45 GLU B N 1
ATOM 1642 C CA . GLU B 1 45 ? -11.984 -16.219 1.616 1 97.25 45 GLU B CA 1
ATOM 1643 C C . GLU B 1 45 ? -13.141 -15.852 2.547 1 97.25 45 GLU B C 1
ATOM 1645 O O . GLU B 1 45 ? -12.922 -15.352 3.65 1 97.25 45 GLU B O 1
ATOM 1650 N N . GLY B 1 46 ? -14.406 -15.984 2.123 1 96.69 46 GLY B N 1
ATOM 1651 C CA . GLY B 1 46 ? -15.57 -15.797 2.973 1 96.69 46 GLY B CA 1
ATOM 1652 C C . GLY B 1 46 ? -16.172 -14.414 2.857 1 96.69 46 GLY B C 1
ATOM 1653 O O . GLY B 1 46 ? -17.016 -14.031 3.668 1 96.69 46 GLY B O 1
ATOM 1654 N N . TYR B 1 47 ? -15.766 -13.664 1.845 1 98.06 47 TYR B N 1
ATOM 1655 C CA . TYR B 1 47 ? -16.297 -12.32 1.662 1 98.06 47 TYR B CA 1
ATOM 1656 C C . TYR B 1 47 ? -17.422 -12.312 0.629 1 98.06 47 TYR B C 1
ATOM 1658 O O . TYR B 1 47 ? -17.406 -13.109 -0.313 1 98.06 47 TYR B O 1
ATOM 1666 N N . LYS B 1 48 ? -18.359 -11.43 0.895 1 97.81 48 LYS B N 1
ATOM 1667 C CA . LYS B 1 48 ? -19.234 -11.062 -0.218 1 97.81 48 LYS B CA 1
ATOM 1668 C C . LYS B 1 48 ? -18.453 -10.32 -1.304 1 97.81 48 LYS B C 1
ATOM 1670 O O . LYS B 1 48 ? -17.547 -9.547 -1.004 1 97.81 48 LYS B O 1
ATOM 1675 N N . ALA B 1 49 ? -18.812 -10.531 -2.521 1 98.81 49 ALA B N 1
ATOM 1676 C CA . ALA B 1 49 ? -18.141 -9.859 -3.635 1 98.81 49 ALA B CA 1
ATOM 1677 C C . ALA B 1 49 ? -19.062 -9.797 -4.859 1 98.81 49 ALA B C 1
ATOM 1679 O O . ALA B 1 49 ? -19.484 -10.828 -5.379 1 98.81 49 ALA B O 1
ATOM 1680 N N . GLU B 1 50 ? -19.375 -8.648 -5.238 1 98.81 50 GLU B N 1
ATOM 1681 C CA . GLU B 1 50 ? -20.188 -8.414 -6.43 1 98.81 50 GLU B CA 1
ATOM 1682 C C . GLU B 1 50 ? -19.453 -7.531 -7.434 1 98.81 50 GLU B C 1
ATOM 1684 O O . GLU B 1 50 ? -19.016 -6.426 -7.098 1 98.81 50 GLU B O 1
ATOM 1689 N N . LEU B 1 51 ? -19.312 -8.055 -8.656 1 98.69 51 LEU B N 1
ATOM 1690 C CA . LEU B 1 51 ? -18.656 -7.285 -9.711 1 98.69 51 LEU B CA 1
ATOM 1691 C C . LEU B 1 51 ? -19.609 -6.246 -10.297 1 98.69 51 LEU B C 1
ATOM 1693 O O . LEU B 1 51 ? -20.75 -6.57 -10.641 1 98.69 51 LEU B O 1
ATOM 1697 N N . LYS B 1 52 ? -19.109 -5.062 -10.32 1 98.38 52 LYS B N 1
ATOM 1698 C CA . LYS B 1 52 ? -19.875 -3.941 -10.867 1 98.38 52 LYS B CA 1
ATOM 1699 C C . LYS B 1 52 ? -19 -3.09 -11.789 1 98.38 52 LYS B C 1
ATOM 1701 O O . LYS B 1 52 ? -17.828 -3.395 -12 1 98.38 52 LYS B O 1
ATOM 1706 N N . LYS B 1 53 ? -19.688 -2.086 -12.461 1 96.81 53 LYS B N 1
ATOM 1707 C CA . LYS B 1 53 ? -18.984 -1.142 -13.328 1 96.81 53 LYS B CA 1
ATOM 1708 C C . LYS B 1 53 ? -19.406 0.295 -13.023 1 96.81 53 LYS B C 1
ATOM 1710 O O . LYS B 1 53 ? -20.578 0.564 -12.75 1 96.81 53 LYS B O 1
ATOM 1715 N N . HIS B 1 54 ? -18.375 1.145 -13.055 1 96.31 54 HIS B N 1
ATOM 1716 C CA . HIS B 1 54 ? -18.719 2.561 -12.953 1 96.31 54 HIS B CA 1
ATOM 1717 C C . HIS B 1 54 ? -19.484 3.033 -14.18 1 96.31 54 HIS B C 1
ATOM 1719 O O . HIS B 1 54 ? -19.078 2.77 -15.312 1 96.31 54 HIS B O 1
ATOM 1725 N N . GLU B 1 55 ? -20.484 3.771 -13.938 1 93.75 55 GLU B N 1
ATOM 1726 C CA . GLU B 1 55 ? -21.328 4.234 -15.039 1 93.75 55 GLU B CA 1
ATOM 1727 C C . GLU B 1 55 ? -20.578 5.219 -15.938 1 93.75 55 GLU B C 1
ATOM 1729 O O . GLU B 1 55 ? -20.734 5.191 -17.156 1 93.75 55 GLU B O 1
ATOM 1734 N N . ASP B 1 56 ? -19.766 6.07 -15.352 1 91.62 56 ASP B N 1
ATOM 1735 C CA . ASP B 1 56 ? -19.125 7.156 -16.078 1 91.62 56 ASP B CA 1
ATOM 1736 C C . ASP B 1 56 ? -17.875 6.656 -16.812 1 91.62 56 ASP B C 1
ATOM 1738 O O . ASP B 1 56 ? -17.688 6.941 -17.984 1 91.62 56 ASP B O 1
ATOM 1742 N N . SER B 1 57 ? -17.031 5.844 -16.172 1 88.81 57 SER B N 1
ATOM 1743 C CA . SER B 1 57 ? -15.742 5.438 -16.734 1 88.81 57 SER B CA 1
ATOM 1744 C C . SER B 1 57 ? -15.836 4.055 -17.375 1 88.81 57 SER B C 1
ATOM 1746 O O . SER B 1 57 ? -14.984 3.678 -18.188 1 88.81 57 SER B O 1
ATOM 1748 N N . GLY B 1 58 ? -16.812 3.258 -16.938 1 91.25 58 GLY B N 1
ATOM 1749 C CA . GLY B 1 58 ? -16.906 1.881 -17.391 1 91.25 58 GLY B CA 1
ATOM 1750 C C . GLY B 1 58 ? -15.922 0.954 -16.703 1 91.25 58 GLY B C 1
ATOM 1751 O O . GLY B 1 58 ? -15.914 -0.254 -16.953 1 91.25 58 GLY B O 1
ATOM 1752 N N . GLU B 1 59 ? -15.062 1.474 -15.875 1 93.88 59 GLU B N 1
ATOM 1753 C CA . GLU B 1 59 ? -14.078 0.663 -15.172 1 93.88 59 GLU B CA 1
ATOM 1754 C C . GLU B 1 59 ? -14.742 -0.257 -14.148 1 93.88 59 GLU B C 1
ATOM 1756 O O . GLU B 1 59 ? -15.711 0.135 -13.492 1 93.88 59 GLU B O 1
ATOM 1761 N N . PRO B 1 60 ? -14.242 -1.446 -14.07 1 97.62 60 PRO B N 1
ATOM 1762 C CA . PRO B 1 60 ? -14.828 -2.402 -13.133 1 97.62 60 PRO B CA 1
ATOM 1763 C C . PRO B 1 60 ? -14.461 -2.104 -11.68 1 97.62 60 PRO B C 1
ATOM 1765 O O . PRO B 1 60 ? -13.422 -1.495 -11.414 1 97.62 60 PRO B O 1
ATOM 1768 N N . TYR B 1 61 ? -15.336 -2.467 -10.797 1 98.69 61 TYR B N 1
ATOM 1769 C CA . TYR B 1 61 ? -15.031 -2.504 -9.375 1 98.69 61 TYR B CA 1
ATOM 1770 C C . TYR B 1 61 ? -15.82 -3.602 -8.672 1 98.69 61 TYR B C 1
ATOM 1772 O O . TYR B 1 61 ? -16.781 -4.125 -9.227 1 98.69 61 TYR B O 1
ATOM 1780 N N . ILE B 1 62 ? -15.359 -4.051 -7.562 1 98.94 62 ILE B N 1
ATOM 1781 C CA . ILE B 1 62 ? -16.016 -5.062 -6.742 1 98.94 62 ILE B CA 1
ATOM 1782 C C . ILE B 1 62 ? -16.609 -4.406 -5.492 1 98.94 62 ILE B C 1
ATOM 1784 O O . ILE B 1 62 ? -15.938 -3.619 -4.824 1 98.94 62 ILE B O 1
ATOM 1788 N N . SER B 1 63 ? -17.875 -4.633 -5.23 1 98.88 63 SER B N 1
ATOM 1789 C CA . SER B 1 63 ? -18.516 -4.27 -3.967 1 98.88 63 SER B CA 1
ATOM 1790 C C . SER B 1 63 ? -18.438 -5.418 -2.967 1 98.88 63 SER B C 1
ATOM 1792 O O . SER B 1 63 ? -18.828 -6.547 -3.283 1 98.88 63 SER B O 1
ATOM 1794 N N . SER B 1 64 ? -17.891 -5.145 -1.777 1 98.75 64 SER B N 1
ATOM 1795 C CA . SER B 1 64 ? -17.719 -6.148 -0.733 1 98.75 64 SER B CA 1
ATOM 1796 C C . SER B 1 64 ? -17.969 -5.562 0.65 1 98.75 64 SER B C 1
ATOM 1798 O O . SER B 1 64 ? -18.688 -4.566 0.782 1 98.75 64 SER B O 1
ATOM 1800 N N . ALA B 1 65 ? -17.641 -6.344 1.715 1 98.38 65 ALA B N 1
ATOM 1801 C CA . ALA B 1 65 ? -17.766 -5.891 3.096 1 98.38 65 ALA B CA 1
ATOM 1802 C C . ALA B 1 65 ? -16.797 -6.633 4.012 1 98.38 65 ALA B C 1
ATOM 1804 O O . ALA B 1 65 ? -16.531 -7.82 3.811 1 98.38 65 ALA B O 1
ATOM 1805 N N . ALA B 1 66 ? -16.266 -5.902 4.863 1 96 66 ALA B N 1
ATOM 1806 C CA . ALA B 1 66 ? -15.414 -6.434 5.93 1 96 66 ALA B CA 1
ATOM 1807 C C . ALA B 1 66 ? -15.727 -5.754 7.262 1 96 66 ALA B C 1
ATOM 1809 O O . ALA B 1 66 ? -15.945 -4.539 7.312 1 96 66 ALA B O 1
ATOM 1810 N N . ASN B 1 67 ? -15.711 -6.512 8.367 1 95.88 67 ASN B N 1
ATOM 1811 C CA . ASN B 1 67 ? -15.945 -5.969 9.695 1 95.88 67 ASN B CA 1
ATOM 1812 C C . ASN B 1 67 ? -17.266 -5.195 9.766 1 95.88 67 ASN B C 1
ATOM 1814 O O . ASN B 1 67 ? -17.328 -4.133 10.383 1 95.88 67 ASN B O 1
ATOM 1818 N N . GLY B 1 68 ? -18.219 -5.688 9 1 95.56 68 GLY B N 1
ATOM 1819 C CA . GLY B 1 68 ? -19.547 -5.094 9.023 1 95.56 68 GLY B CA 1
ATOM 1820 C C . GLY B 1 68 ? -19.625 -3.795 8.242 1 95.56 68 GLY B C 1
ATOM 1821 O O . GLY B 1 68 ? -20.625 -3.086 8.32 1 95.56 68 GLY B O 1
ATOM 1822 N N . SER B 1 69 ? -18.641 -3.41 7.586 1 97.12 69 SER B N 1
ATOM 1823 C CA . SER B 1 69 ? -18.609 -2.166 6.828 1 97.12 69 SER B CA 1
ATOM 1824 C C . SER B 1 69 ? -18.359 -2.428 5.348 1 97.12 69 SER B C 1
ATOM 1826 O O . SER B 1 69 ? -17.547 -3.277 4.992 1 97.12 69 SER B O 1
ATOM 1828 N N . PRO B 1 70 ? -19.062 -1.694 4.508 1 98.38 70 PRO B N 1
ATOM 1829 C CA . PRO B 1 70 ? -18.859 -1.868 3.068 1 98.38 70 PRO B CA 1
ATOM 1830 C C . PRO B 1 70 ? -17.516 -1.323 2.596 1 98.38 70 PRO B C 1
ATOM 1832 O O . PRO B 1 70 ? -16.984 -0.371 3.18 1 98.38 70 PRO B O 1
ATOM 1835 N N . PHE B 1 71 ? -16.969 -1.92 1.549 1 98.81 71 PHE B N 1
ATOM 1836 C CA . PHE B 1 71 ? -15.828 -1.391 0.825 1 98.81 71 PHE B CA 1
ATOM 1837 C C . PHE B 1 71 ? -15.875 -1.802 -0.642 1 98.81 71 PHE B C 1
ATOM 1839 O O . PHE B 1 71 ? -16.688 -2.643 -1.03 1 98.81 71 PHE B O 1
ATOM 1846 N N . THR B 1 72 ? -15.055 -1.128 -1.445 1 98.88 72 THR B N 1
ATOM 1847 C CA . THR B 1 72 ? -14.938 -1.491 -2.854 1 98.88 72 THR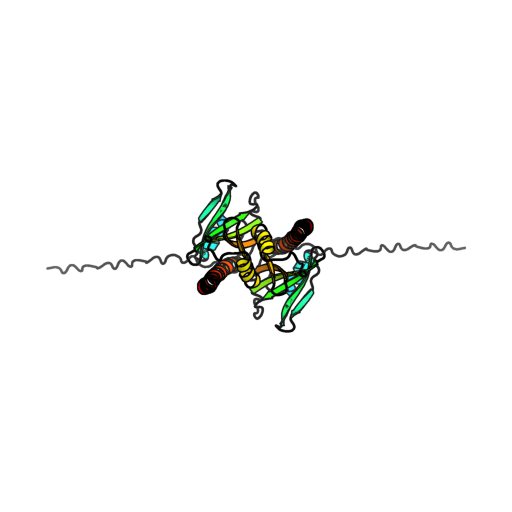 B CA 1
ATOM 1848 C C . THR B 1 72 ? -13.484 -1.809 -3.209 1 98.88 72 THR B C 1
ATOM 1850 O O . THR B 1 72 ? -12.562 -1.404 -2.496 1 98.88 72 THR B O 1
ATOM 1853 N N . ILE B 1 73 ? -13.289 -2.629 -4.191 1 98.94 73 ILE B N 1
ATOM 1854 C CA . ILE B 1 73 ? -12.008 -2.785 -4.867 1 98.94 73 ILE B CA 1
ATOM 1855 C C . ILE B 1 73 ? -12.094 -2.219 -6.281 1 98.94 73 ILE B C 1
ATOM 1857 O O . ILE B 1 73 ? -12.844 -2.736 -7.117 1 98.94 73 ILE B O 1
ATOM 1861 N N . GLU B 1 74 ? -11.359 -1.143 -6.508 1 98.69 74 GLU B N 1
ATOM 1862 C CA . GLU B 1 74 ? -11.328 -0.441 -7.789 1 98.69 74 GLU B CA 1
ATOM 1863 C C . GLU B 1 74 ? -10.195 -0.962 -8.672 1 98.69 74 GLU B C 1
ATOM 1865 O O . GLU B 1 74 ? -9.094 -1.233 -8.188 1 98.69 74 GLU B O 1
ATOM 1870 N N . PHE B 1 75 ? -10.516 -1.129 -9.953 1 98.56 75 PHE B N 1
ATOM 1871 C CA . PHE B 1 75 ? -9.5 -1.61 -10.883 1 98.56 75 PHE B CA 1
ATOM 1872 C C . PHE B 1 75 ? -9.156 -0.538 -11.914 1 98.56 75 PHE B C 1
ATOM 1874 O O . PHE B 1 75 ? -10.031 0.201 -12.367 1 98.56 75 PHE B O 1
ATOM 1881 N N . TYR B 1 76 ? -7.898 -0.51 -12.289 1 97.06 76 TYR B N 1
ATOM 1882 C CA . TYR B 1 76 ? -7.441 0.569 -13.156 1 97.06 76 TYR B CA 1
ATOM 1883 C C . TYR B 1 76 ? -6.664 0.02 -14.352 1 97.06 76 TYR B C 1
ATOM 1885 O O . TYR B 1 76 ? -6.004 -1.018 -14.242 1 97.06 76 TYR B O 1
ATOM 1893 N N . ASP B 1 77 ? -6.793 0.783 -15.484 1 95.81 77 ASP B N 1
ATOM 1894 C CA . ASP B 1 77 ? -6.047 0.482 -16.703 1 95.81 77 ASP B CA 1
ATOM 1895 C C . ASP B 1 77 ? -6.328 -0.941 -17.188 1 95.81 77 ASP B C 1
ATOM 1897 O O . ASP B 1 77 ? -5.406 -1.737 -17.359 1 95.81 77 ASP B O 1
ATOM 1901 N N . CYS B 1 78 ? -7.59 -1.261 -17.5 1 95.06 78 CYS B N 1
ATOM 1902 C CA . CYS B 1 78 ? -8.062 -2.609 -17.781 1 95.06 78 CYS B CA 1
ATOM 1903 C C . CYS B 1 78 ? -8.25 -2.818 -19.281 1 95.06 78 CYS B C 1
ATOM 1905 O O . CYS B 1 78 ? -8.844 -3.811 -19.703 1 95.06 78 CYS B O 1
ATOM 1907 N N . GLY B 1 79 ? -7.797 -2.115 -20.125 1 84.44 79 GLY B N 1
ATOM 1908 C CA . GLY B 1 79 ? -8.172 -2.105 -21.531 1 84.44 79 GLY B CA 1
ATOM 1909 C C . GLY B 1 79 ? -7.336 -3.049 -22.375 1 84.44 79 GLY B C 1
ATOM 1910 O O . GLY B 1 79 ? -7.344 -2.961 -23.594 1 84.44 79 GLY B O 1
ATOM 1911 N N . THR B 1 80 ? -6.594 -4.031 -21.766 1 82.94 80 THR B N 1
ATOM 1912 C CA . THR B 1 80 ? -5.781 -4.965 -22.547 1 82.94 80 THR B CA 1
ATOM 1913 C C . THR B 1 80 ? -6.129 -6.406 -22.188 1 82.94 80 THR B C 1
ATOM 1915 O O . THR B 1 80 ? -6.828 -6.66 -21.219 1 82.94 80 THR B O 1
ATOM 1918 N N . ALA B 1 81 ? -5.672 -7.254 -22.984 1 83.62 81 ALA B N 1
ATOM 1919 C CA . ALA B 1 81 ? -5.875 -8.68 -22.766 1 83.62 81 ALA B CA 1
ATOM 1920 C C . ALA B 1 81 ? -5.145 -9.141 -21.5 1 83.62 81 ALA B C 1
ATOM 1922 O O . ALA B 1 81 ? -5.492 -10.172 -20.922 1 83.62 81 ALA B O 1
ATOM 1923 N N . LYS B 1 82 ? -4.23 -8.375 -21.125 1 87.38 82 LYS B N 1
ATOM 1924 C CA . LYS B 1 82 ? -3.441 -8.727 -19.953 1 87.38 82 LYS B CA 1
ATOM 1925 C C . LYS B 1 82 ? -4.164 -8.344 -18.656 1 87.38 82 LYS B C 1
ATOM 1927 O O . LYS B 1 82 ? -3.777 -8.773 -17.578 1 87.38 82 LYS B O 1
ATOM 1932 N N . GLY B 1 83 ? -5.238 -7.602 -18.859 1 94.88 83 GLY B N 1
ATOM 1933 C CA . GLY B 1 83 ? -6.027 -7.25 -17.688 1 94.88 83 GLY B CA 1
ATOM 1934 C C . GLY B 1 83 ? -5.668 -5.895 -17.109 1 94.88 83 GLY B C 1
ATOM 1935 O O . GLY B 1 83 ? -5 -5.09 -17.766 1 94.88 83 GLY B O 1
ATOM 1936 N N . CYS B 1 84 ? -6.199 -5.617 -15.961 1 98.12 84 CYS B N 1
ATOM 1937 C CA . CYS B 1 84 ? -5.953 -4.363 -15.258 1 98.12 84 CYS B CA 1
ATOM 1938 C C . CYS B 1 84 ? -4.543 -4.336 -14.68 1 98.12 84 CYS B C 1
ATOM 1940 O O . CYS B 1 84 ? -3.979 -5.383 -14.352 1 98.12 84 CYS B O 1
ATOM 1942 N N . THR B 1 85 ? -3.963 -3.164 -14.445 1 98 85 THR B N 1
ATOM 1943 C CA . THR B 1 85 ? -2.562 -3.098 -14.039 1 98 85 THR B CA 1
ATOM 1944 C C . THR B 1 85 ? -2.447 -2.771 -12.547 1 98 85 THR B C 1
ATOM 1946 O O . THR B 1 85 ? -1.355 -2.83 -11.977 1 98 85 THR B O 1
ATOM 1949 N N . SER B 1 86 ? -3.592 -2.428 -11.906 1 98.25 86 SER B N 1
ATOM 1950 C CA . SER B 1 86 ? -3.582 -2.156 -10.469 1 98.25 86 SER B CA 1
ATOM 1951 C C . SER B 1 86 ? -4.992 -2.195 -9.891 1 98.25 86 SER B C 1
ATOM 1953 O O . SER B 1 86 ? -5.977 -2.156 -10.633 1 98.25 86 SER B O 1
ATOM 1955 N N . MET B 1 87 ? -5.051 -2.307 -8.594 1 98.75 87 MET B N 1
ATOM 1956 C CA . MET B 1 87 ? -6.316 -2.242 -7.863 1 98.75 87 MET B CA 1
ATOM 1957 C C . MET B 1 87 ? -6.16 -1.454 -6.566 1 98.75 87 MET B C 1
ATOM 1959 O O . MET B 1 87 ? -5.047 -1.281 -6.074 1 98.75 87 MET B O 1
ATOM 1963 N N . GLN B 1 88 ? -7.258 -0.968 -6.062 1 98.81 88 GLN B N 1
ATOM 1964 C CA . GLN B 1 88 ? -7.281 -0.184 -4.832 1 98.81 88 GLN B CA 1
ATOM 1965 C C . GLN B 1 88 ? -8.5 -0.53 -3.984 1 98.81 88 GLN B C 1
ATOM 1967 O O . GLN B 1 88 ? -9.633 -0.465 -4.461 1 98.81 88 GLN B O 1
ATOM 1972 N N . PHE B 1 89 ? -8.25 -0.997 -2.771 1 98.94 89 PHE B N 1
ATOM 1973 C CA . PHE B 1 89 ? -9.305 -1.12 -1.778 1 98.94 89 PHE B CA 1
ATOM 1974 C C . PHE B 1 89 ? -9.727 0.25 -1.256 1 98.94 89 PHE B C 1
ATOM 1976 O O . PHE B 1 89 ? -8.875 1.105 -1 1 98.94 89 PHE B O 1
ATOM 1983 N N . PHE B 1 90 ? -11.023 0.392 -1.076 1 98.81 90 PHE B N 1
ATOM 1984 C CA . PHE B 1 90 ? -11.5 1.726 -0.727 1 98.81 90 PHE B CA 1
ATOM 1985 C C . PHE B 1 90 ? -12.727 1.643 0.176 1 98.81 90 PHE B C 1
ATOM 1987 O O . PHE B 1 90 ? -13.602 0.8 -0.032 1 98.81 90 PHE B O 1
ATOM 1994 N N . SER B 1 91 ? -12.758 2.455 1.2 1 98.56 91 SER B N 1
ATOM 1995 C CA . SER B 1 91 ? -13.953 2.752 1.983 1 98.56 91 SER B CA 1
ATOM 1996 C C . SER B 1 91 ? -13.93 4.188 2.504 1 98.56 91 SER B C 1
ATOM 1998 O O . SER B 1 91 ? -12.898 4.852 2.455 1 98.56 91 SER B O 1
ATOM 2000 N N . TRP B 1 92 ? -15.055 4.637 2.869 1 98.06 92 TRP B N 1
ATOM 2001 C CA . TRP B 1 92 ? -15.133 5.988 3.42 1 98.06 92 TRP B CA 1
ATOM 2002 C C . TRP B 1 92 ? -16.156 6.059 4.551 1 98.06 92 TRP B C 1
ATOM 2004 O O . TRP B 1 92 ? -17.031 5.207 4.648 1 98.06 92 TRP B O 1
ATOM 2014 N N . TYR B 1 93 ? -15.945 7.027 5.359 1 98.19 93 TYR B N 1
ATOM 2015 C CA . TYR B 1 93 ? -16.797 7.266 6.523 1 98.19 93 TYR B CA 1
ATOM 2016 C C . TYR B 1 93 ? -17.203 8.734 6.609 1 98.19 93 TYR B C 1
ATOM 2018 O O . TYR B 1 93 ? -16.391 9.625 6.34 1 98.19 93 TYR B O 1
ATOM 2026 N N . LYS B 1 94 ? -18.391 8.969 7.02 1 98.06 94 LYS B N 1
ATOM 2027 C CA . LYS B 1 94 ? -18.969 10.305 7.066 1 98.06 94 LYS B CA 1
ATOM 2028 C C . LYS B 1 94 ? -18.188 11.211 8.008 1 98.06 94 LYS B C 1
ATOM 2030 O O . LYS B 1 94 ? -17.797 10.789 9.094 1 98.06 94 LYS B O 1
ATOM 2035 N N . LYS B 1 95 ? -18.125 12.391 7.617 1 97.94 95 LYS B N 1
ATOM 2036 C CA . LYS B 1 95 ? -17.359 13.391 8.352 1 97.94 95 LYS B CA 1
ATOM 2037 C C . LYS B 1 95 ? -17.859 13.523 9.789 1 97.94 95 LYS B C 1
ATOM 2039 O O . LYS B 1 95 ? -19.062 13.383 10.039 1 97.94 95 LYS B O 1
ATOM 2044 N N . LYS B 1 96 ? -16.891 13.703 10.688 1 97.31 96 LYS B N 1
ATOM 2045 C CA . LYS B 1 96 ? -17.094 14.078 12.078 1 97.31 96 LYS B CA 1
ATOM 2046 C C . LYS B 1 96 ? -16.359 15.367 12.422 1 97.31 96 LYS B C 1
ATOM 2048 O O . LYS B 1 96 ? -15.391 15.727 11.742 1 97.31 96 LYS B O 1
ATOM 2053 N N . PRO B 1 97 ? -16.766 16.078 13.484 1 95.62 97 PRO B N 1
ATOM 2054 C CA . PRO B 1 97 ? -16.156 17.359 13.844 1 95.62 97 PRO B CA 1
ATOM 2055 C C . PRO B 1 97 ? -14.664 17.234 14.156 1 95.62 97 PRO B C 1
ATOM 2057 O O . PRO B 1 97 ? -13.906 18.188 13.961 1 95.62 97 PRO B O 1
ATOM 2060 N N . TRP B 1 98 ? -14.258 16.078 14.547 1 95.81 98 TRP B N 1
ATOM 2061 C CA . TRP B 1 98 ? -12.883 15.938 15.008 1 95.81 98 TRP B CA 1
ATOM 2062 C C . TRP B 1 98 ? -12.008 15.328 13.922 1 95.81 98 TRP B C 1
ATOM 2064 O O . TRP B 1 98 ? -10.82 15.078 14.148 1 95.81 98 TRP B O 1
ATOM 2074 N N . TYR B 1 99 ? -12.547 15.07 12.766 1 98.19 99 TYR B N 1
ATOM 2075 C CA . TYR B 1 99 ? -11.742 14.625 11.641 1 98.19 99 TYR B CA 1
ATOM 2076 C C . TYR B 1 99 ? -10.906 15.766 11.086 1 98.19 99 TYR B C 1
ATOM 2078 O O . TYR B 1 99 ? -11.438 16.812 10.703 1 98.19 99 TYR B O 1
ATOM 2086 N N . ASP B 1 100 ? -9.641 15.633 11.055 1 97.88 100 ASP B N 1
ATOM 2087 C CA . ASP B 1 100 ? -8.75 16.609 10.438 1 97.88 100 ASP B CA 1
ATOM 2088 C C . ASP B 1 100 ? -7.473 15.938 9.938 1 97.88 100 ASP B C 1
ATOM 2090 O O . ASP B 1 100 ? -7.266 14.734 10.148 1 97.88 100 ASP B O 1
ATOM 2094 N N . ALA B 1 101 ? -6.664 16.703 9.234 1 98.56 101 ALA B N 1
ATOM 2095 C CA . ALA B 1 101 ? -5.438 16.172 8.656 1 98.56 101 ALA B CA 1
ATOM 2096 C C . ALA B 1 101 ? -4.5 15.641 9.734 1 98.56 101 ALA B C 1
ATOM 2098 O O . ALA B 1 101 ? -3.727 14.711 9.5 1 98.56 101 ALA B O 1
ATOM 2099 N N . GLY B 1 102 ? -4.547 16.266 10.891 1 98.38 102 GLY B N 1
ATOM 2100 C CA . GLY B 1 102 ? -3.74 15.781 12 1 98.38 102 GLY B CA 1
ATOM 2101 C C . GLY B 1 102 ? -4.082 14.367 12.414 1 98.38 102 GLY B C 1
ATOM 2102 O O . GLY B 1 102 ? -3.191 13.547 12.648 1 98.38 102 GLY B O 1
ATOM 2103 N N . LEU B 1 103 ? -5.383 14.078 12.523 1 98.5 103 LEU B N 1
ATOM 2104 C CA . LEU B 1 103 ? -5.848 12.734 12.828 1 98.5 103 LEU B CA 1
ATOM 2105 C C . LEU B 1 103 ? -5.336 11.734 11.789 1 98.5 103 LEU B C 1
ATOM 2107 O O . LEU B 1 103 ? -4.832 10.672 12.141 1 98.5 103 LEU B O 1
ATOM 2111 N N . ALA B 1 104 ? -5.523 12.125 10.508 1 98.88 104 ALA B N 1
ATOM 2112 C CA . ALA B 1 104 ? -5.059 11.25 9.43 1 98.88 104 ALA B CA 1
ATOM 2113 C C . ALA B 1 104 ? -3.557 11.008 9.539 1 98.88 104 ALA B C 1
ATOM 2115 O O . ALA B 1 104 ? -3.09 9.875 9.352 1 98.88 104 ALA B O 1
ATOM 2116 N N . ASN B 1 105 ? -2.818 12.039 9.859 1 98.88 105 ASN B N 1
ATOM 2117 C CA . ASN B 1 105 ? -1.369 11.922 9.984 1 98.88 105 ASN B CA 1
ATOM 2118 C C . ASN B 1 105 ? -0.977 11 11.133 1 98.88 105 ASN B C 1
ATOM 2120 O O . ASN B 1 105 ? -0.035 10.211 11.008 1 98.88 105 ASN B O 1
ATOM 2124 N N . ARG B 1 106 ? -1.681 11.023 12.227 1 98.5 106 ARG B N 1
ATOM 2125 C CA . ARG B 1 106 ? -1.376 10.164 13.367 1 98.5 106 ARG B CA 1
ATOM 2126 C C . ARG B 1 106 ? -1.589 8.695 13.023 1 98.5 106 ARG B C 1
ATOM 2128 O O . ARG B 1 106 ? -0.762 7.848 13.359 1 98.5 106 ARG B O 1
ATOM 2135 N N . TRP B 1 107 ? -2.658 8.414 12.367 1 98.88 107 TRP B N 1
ATOM 2136 C CA . TRP B 1 107 ? -2.877 7.047 11.914 1 98.88 107 TRP B CA 1
ATOM 2137 C C . TRP B 1 107 ? -1.772 6.609 10.961 1 98.88 107 TRP B C 1
ATOM 2139 O O . TRP B 1 107 ? -1.158 5.555 11.156 1 98.88 107 TRP B O 1
ATOM 2149 N N . ASN B 1 108 ? -1.557 7.484 9.906 1 98.88 108 ASN B N 1
ATOM 2150 C CA . ASN B 1 108 ? -0.659 7.121 8.812 1 98.88 108 ASN B CA 1
ATOM 2151 C C . ASN B 1 108 ? 0.781 6.977 9.297 1 98.88 108 ASN B C 1
ATOM 2153 O O . ASN B 1 108 ? 1.583 6.281 8.672 1 98.88 108 ASN B O 1
ATOM 2157 N N . ALA B 1 109 ? 1.113 7.582 10.414 1 98.44 109 ALA B N 1
ATOM 2158 C CA . ALA B 1 109 ? 2.461 7.516 10.977 1 98.44 109 ALA B CA 1
ATOM 2159 C C . ALA B 1 109 ? 2.682 6.203 11.719 1 98.44 109 ALA B C 1
ATOM 2161 O O . ALA B 1 109 ? 3.822 5.801 11.953 1 98.44 109 ALA B O 1
ATOM 2162 N N . LYS B 1 110 ? 1.606 5.5 12.047 1 97.94 110 LYS B N 1
ATOM 2163 C CA . LYS B 1 110 ? 1.757 4.383 12.969 1 97.94 110 LYS B CA 1
ATOM 2164 C C . LYS B 1 110 ? 1.319 3.072 12.32 1 97.94 110 LYS B C 1
ATOM 2166 O O . LYS B 1 110 ? 1.763 1.995 12.727 1 97.94 110 LYS B O 1
ATOM 2171 N N . LYS B 1 111 ? 0.402 3.182 11.406 1 98.62 111 LYS B N 1
ATOM 2172 C CA . LYS B 1 111 ? -0.201 1.97 10.859 1 98.62 111 LYS B CA 1
ATOM 2173 C C . LYS B 1 111 ? 0.273 1.718 9.43 1 98.62 111 LYS B C 1
ATOM 2175 O O . LYS B 1 111 ? 0.505 2.662 8.672 1 98.62 111 LYS B O 1
ATOM 2180 N N . ARG B 1 112 ? 0.418 0.463 9.125 1 98.5 112 ARG B N 1
ATOM 2181 C CA . ARG B 1 112 ? 0.903 0.038 7.812 1 98.5 112 ARG B CA 1
ATOM 2182 C C . ARG B 1 112 ? -0.253 -0.379 6.91 1 98.5 112 ARG B C 1
ATOM 2184 O O . ARG B 1 112 ? -1.318 -0.765 7.395 1 98.5 112 ARG B O 1
ATOM 2191 N N . PHE B 1 113 ? -0.079 -0.294 5.578 1 98.81 113 PHE B N 1
ATOM 2192 C CA . PHE B 1 113 ? -0.889 -0.837 4.492 1 98.81 113 PHE B CA 1
ATOM 2193 C C . PHE B 1 113 ? -2.088 0.059 4.211 1 98.81 113 PHE B C 1
ATOM 2195 O O . PHE B 1 113 ? -2.35 0.415 3.061 1 98.81 113 PHE B O 1
ATOM 2202 N N . LEU B 1 114 ? -2.863 0.391 5.277 1 98.88 114 LEU B N 1
ATOM 2203 C CA . LEU B 1 114 ? -4.078 1.175 5.09 1 98.88 114 LEU B CA 1
ATOM 2204 C C . LEU B 1 114 ? -3.809 2.658 5.309 1 98.88 114 LEU B C 1
ATOM 2206 O O . LEU B 1 114 ? -3.482 3.078 6.422 1 98.88 114 LEU B O 1
ATOM 2210 N N . ARG B 1 115 ? -3.963 3.439 4.297 1 98.88 115 ARG B N 1
ATOM 2211 C CA . ARG B 1 115 ? -3.811 4.891 4.352 1 98.88 115 ARG B CA 1
ATOM 2212 C C . ARG B 1 115 ? -5.16 5.574 4.539 1 98.88 115 ARG B C 1
ATOM 2214 O O . ARG B 1 115 ? -6.156 5.18 3.926 1 98.88 115 ARG B O 1
ATOM 2221 N N . ILE B 1 116 ? -5.18 6.613 5.402 1 98.94 116 ILE B N 1
ATOM 2222 C CA . ILE B 1 116 ? -6.441 7.34 5.527 1 98.94 116 ILE B CA 1
ATOM 2223 C C . ILE B 1 116 ? -6.219 8.812 5.211 1 98.94 116 ILE B C 1
ATOM 2225 O O . ILE B 1 116 ? -5.105 9.328 5.359 1 98.94 116 ILE B O 1
ATOM 2229 N N . VAL B 1 117 ? -7.219 9.453 4.734 1 98.81 117 VAL B N 1
ATOM 2230 C CA . VAL B 1 117 ? -7.199 10.859 4.352 1 98.81 117 VAL B CA 1
ATOM 2231 C C . VAL B 1 117 ? -8.523 11.516 4.734 1 98.81 117 VAL B C 1
ATOM 2233 O O . VAL B 1 117 ? -9.555 10.844 4.812 1 98.81 117 VAL B O 1
ATOM 2236 N N . ILE B 1 118 ? -8.43 12.75 5.07 1 98.88 118 ILE B N 1
ATOM 2237 C CA . ILE B 1 118 ? -9.648 13.555 5.113 1 98.88 118 ILE B CA 1
ATOM 2238 C C . ILE B 1 118 ? -9.867 14.227 3.758 1 98.88 118 ILE B C 1
ATOM 2240 O O . ILE B 1 118 ? -9.062 15.062 3.336 1 98.88 118 ILE B O 1
ATOM 2244 N N . ASP B 1 119 ? -10.961 13.883 3.1 1 98.19 119 ASP B N 1
ATOM 2245 C CA . ASP B 1 119 ? -11.141 14.352 1.729 1 98.19 119 ASP B CA 1
ATOM 2246 C C . ASP B 1 119 ? -11.773 15.734 1.697 1 98.19 119 ASP B C 1
ATOM 2248 O O . ASP B 1 119 ? -11.906 16.391 2.736 1 98.19 119 ASP B O 1
ATOM 2252 N N . LYS B 1 120 ? -12.047 16.25 0.504 1 96.62 120 LYS B N 1
ATOM 2253 C CA . LYS B 1 120 ? -12.5 17.625 0.315 1 96.62 120 LYS B CA 1
ATOM 2254 C C . LYS B 1 120 ? -13.828 17.875 1.021 1 96.62 120 LYS B C 1
ATOM 2256 O O . LYS B 1 120 ? -14.148 19 1.38 1 96.62 120 LYS B O 1
ATOM 2261 N N . ASP B 1 121 ? -14.648 16.828 1.281 1 97.69 121 ASP B N 1
ATOM 2262 C CA . ASP B 1 121 ? -15.953 16.953 1.922 1 97.69 121 ASP B CA 1
ATOM 2263 C C . ASP B 1 121 ? -15.844 16.734 3.43 1 97.69 121 ASP B C 1
ATOM 2265 O O . ASP B 1 121 ? -16.844 16.766 4.141 1 97.69 121 ASP B O 1
ATOM 2269 N N . GLY B 1 122 ? -14.688 16.469 3.896 1 98.12 122 GLY B N 1
ATOM 2270 C CA . GLY B 1 122 ? -14.453 16.234 5.316 1 98.12 122 GLY B CA 1
ATOM 2271 C C . GLY B 1 122 ? -14.656 14.797 5.734 1 98.12 122 GLY B C 1
ATOM 2272 O O . GLY B 1 122 ? -14.492 14.461 6.906 1 98.12 122 GLY B O 1
ATOM 2273 N N . ASP B 1 123 ? -14.984 13.961 4.77 1 98.75 123 ASP B N 1
ATOM 2274 C CA . ASP B 1 123 ? -15.125 12.539 5.059 1 98.75 123 ASP B CA 1
ATOM 2275 C C . ASP B 1 123 ? -13.758 11.875 5.215 1 98.75 123 ASP B C 1
ATOM 2277 O O . ASP B 1 123 ? -12.75 12.383 4.711 1 98.75 123 ASP B O 1
ATOM 2281 N N . LEU B 1 124 ? -13.773 10.805 5.984 1 98.88 124 LEU B N 1
ATOM 2282 C CA . LEU B 1 124 ? -12.57 9.984 6.094 1 98.88 124 LEU B CA 1
ATOM 2283 C C . LEU B 1 124 ? -12.539 8.914 5.016 1 98.88 124 LEU B C 1
ATOM 2285 O O . LEU B 1 124 ? -13.422 8.047 4.977 1 98.88 124 LEU B O 1
ATOM 2289 N N . SER B 1 125 ? -11.594 9.047 4.145 1 98.81 125 SER B N 1
ATOM 2290 C CA . SER B 1 125 ? -11.383 8.047 3.104 1 98.81 125 SER B CA 1
ATOM 2291 C C . SER B 1 125 ? -10.219 7.121 3.457 1 98.81 125 SER B C 1
ATOM 2293 O O . SER B 1 125 ? -9.219 7.562 4.02 1 98.81 125 SER B O 1
ATOM 2295 N N . THR B 1 126 ? -10.391 5.828 3.15 1 98.81 126 THR B N 1
ATOM 2296 C CA . THR B 1 126 ? -9.359 4.832 3.4 1 98.81 126 THR B CA 1
ATOM 2297 C C . THR B 1 126 ? -8.938 4.152 2.1 1 98.81 126 THR B C 1
ATOM 2299 O O . THR B 1 126 ? -9.773 3.855 1.248 1 98.81 126 THR B O 1
ATOM 2302 N N . TRP B 1 127 ? -7.617 3.939 1.962 1 98.44 127 TRP B N 1
ATOM 2303 C CA . TRP B 1 127 ? -7.086 3.375 0.725 1 98.44 127 TRP B CA 1
ATOM 2304 C C . TRP B 1 127 ? -6.039 2.309 1.02 1 98.44 127 TRP B C 1
ATOM 2306 O O . TRP B 1 127 ? -5.238 2.453 1.949 1 98.44 127 TRP B O 1
ATOM 2316 N N . MET B 1 128 ? -6.004 1.292 0.279 1 98.88 128 MET B N 1
ATOM 2317 C CA . MET B 1 128 ? -4.922 0.315 0.196 1 98.88 128 MET B CA 1
ATOM 2318 C C . MET B 1 128 ? -4.715 -0.143 -1.243 1 98.88 128 MET B C 1
ATOM 2320 O O . MET B 1 128 ? -5.656 -0.58 -1.904 1 98.88 128 MET B O 1
ATOM 2324 N N . ASP B 1 129 ? -3.482 -0.025 -1.748 1 98.88 129 ASP B N 1
ATOM 2325 C CA . ASP B 1 129 ? -3.178 -0.282 -3.152 1 98.88 129 ASP B CA 1
ATOM 2326 C C . ASP B 1 129 ? -2.445 -1.611 -3.32 1 98.88 129 ASP B C 1
ATOM 2328 O O . ASP B 1 129 ? -1.697 -2.029 -2.436 1 98.88 129 ASP B O 1
ATOM 2332 N N . ALA B 1 130 ? -2.637 -2.205 -4.477 1 98.81 130 ALA B N 1
ATOM 2333 C CA . ALA B 1 130 ? -1.864 -3.369 -4.906 1 98.81 130 ALA B CA 1
ATOM 2334 C C . ALA B 1 130 ? -1.683 -3.383 -6.418 1 98.81 130 ALA B C 1
ATOM 2336 O O . ALA B 1 130 ? -2.604 -3.041 -7.164 1 98.81 130 ALA B O 1
ATOM 2337 N N . THR B 1 131 ? -0.486 -3.709 -6.902 1 98.62 131 THR B N 1
ATOM 2338 C CA . THR B 1 131 ? -0.295 -3.945 -8.328 1 98.62 131 THR B CA 1
ATOM 2339 C C . THR B 1 131 ? -0.912 -5.277 -8.742 1 98.62 131 THR B C 1
ATOM 2341 O O . THR B 1 131 ? -0.881 -6.246 -7.977 1 98.62 131 THR B O 1
ATOM 2344 N N . THR B 1 132 ? -1.438 -5.324 -9.969 1 98.62 132 THR B N 1
ATOM 2345 C CA . THR B 1 132 ? -2.053 -6.547 -10.469 1 98.62 132 THR B CA 1
ATOM 2346 C C . THR B 1 132 ? -1.257 -7.113 -11.641 1 98.62 132 THR B C 1
ATOM 2348 O O . THR B 1 132 ? -1.65 -8.117 -12.234 1 98.62 132 THR B O 1
ATOM 2351 N N . ILE B 1 133 ? -0.162 -6.426 -12 1 98.19 133 ILE B N 1
ATOM 2352 C CA . ILE B 1 133 ? 0.688 -6.926 -13.07 1 98.19 133 ILE B CA 1
ATOM 2353 C C . ILE B 1 133 ? 1.346 -8.234 -12.641 1 98.19 133 ILE B C 1
ATOM 2355 O O . ILE B 1 133 ? 1.851 -8.344 -11.523 1 98.19 133 ILE B O 1
ATOM 2359 N N . GLY B 1 134 ? 1.309 -9.219 -13.555 1 97.56 134 GLY B N 1
ATOM 2360 C CA . GLY B 1 134 ? 1.841 -10.539 -13.25 1 97.56 134 GLY B CA 1
ATOM 2361 C C . GLY B 1 134 ? 0.875 -11.406 -12.461 1 97.56 134 GLY B C 1
ATOM 2362 O O . GLY B 1 134 ? -0.343 -11.266 -12.594 1 97.56 134 GLY B O 1
ATOM 2363 N N . LYS B 1 135 ? 1.423 -12.414 -11.75 1 98.31 135 LYS B N 1
ATOM 2364 C CA . LYS B 1 135 ? 0.621 -13.328 -10.945 1 98.31 135 LYS B CA 1
ATOM 2365 C C . LYS B 1 135 ? 1.133 -13.383 -9.508 1 98.31 135 LYS B C 1
ATOM 2367 O O . LYS B 1 135 ? 2.277 -13.016 -9.234 1 98.31 135 LYS B O 1
ATOM 2372 N N . VAL B 1 136 ? 0.24 -13.797 -8.672 1 98.69 136 VAL B N 1
ATOM 2373 C CA . VAL B 1 136 ? 0.597 -14.023 -7.273 1 98.69 136 VAL B CA 1
ATOM 2374 C C . VAL B 1 136 ? 0.047 -15.375 -6.812 1 98.69 136 VAL B C 1
ATOM 2376 O O . VAL B 1 136 ? -0.828 -15.945 -7.465 1 98.69 136 VAL B O 1
ATOM 2379 N N . SER B 1 137 ? 0.604 -15.898 -5.781 1 98.56 137 SER B N 1
ATOM 2380 C CA . SER B 1 137 ? 0.004 -17.094 -5.215 1 98.56 137 SER B CA 1
ATOM 2381 C C . SER B 1 137 ? -1.3 -16.781 -4.492 1 98.56 137 SER B C 1
ATOM 2383 O O . SER B 1 137 ? -1.525 -15.633 -4.086 1 98.56 137 SER B O 1
ATOM 2385 N N . TYR B 1 138 ? -2.143 -17.766 -4.344 1 98.44 138 TYR B N 1
ATOM 2386 C CA . TYR B 1 138 ? -3.361 -17.641 -3.555 1 98.44 138 TYR B CA 1
ATOM 2387 C C . TYR B 1 138 ? -3.055 -17.109 -2.16 1 98.44 138 TYR B C 1
ATOM 2389 O O . TYR B 1 138 ? -3.74 -16.203 -1.667 1 98.44 138 TYR B O 1
ATOM 2397 N N . ALA B 1 139 ? -2.01 -17.625 -1.549 1 98.25 139 ALA B N 1
ATOM 2398 C CA . ALA B 1 139 ? -1.638 -17.203 -0.2 1 98.25 139 ALA B CA 1
ATOM 2399 C C . ALA B 1 139 ? -1.295 -15.711 -0.163 1 98.25 139 ALA B C 1
ATOM 2401 O O . ALA B 1 139 ? -1.564 -15.031 0.83 1 98.25 139 ALA B O 1
ATOM 2402 N N . ASN B 1 140 ? -0.665 -15.258 -1.228 1 98.62 140 ASN B N 1
ATOM 2403 C CA . ASN B 1 140 ? -0.306 -13.844 -1.285 1 98.62 140 ASN B CA 1
ATOM 2404 C C . ASN B 1 140 ? -1.545 -12.953 -1.324 1 98.62 140 ASN B C 1
ATOM 2406 O O . ASN B 1 140 ? -1.647 -11.992 -0.558 1 98.62 140 ASN B O 1
ATOM 2410 N N . PHE B 1 141 ? -2.514 -13.344 -2.182 1 98.75 141 PHE B N 1
ATOM 2411 C CA . PHE B 1 141 ? -3.746 -12.57 -2.268 1 98.75 141 PHE B CA 1
ATOM 2412 C C . PHE B 1 141 ? -4.52 -12.641 -0.955 1 98.75 141 PHE B C 1
ATOM 2414 O O . PHE B 1 141 ? -5.047 -11.625 -0.488 1 98.75 141 PHE B O 1
ATOM 2421 N N . ALA B 1 142 ? -4.59 -13.852 -0.424 1 98.56 142 ALA B N 1
ATOM 2422 C CA . ALA B 1 142 ? -5.301 -14.031 0.838 1 98.56 142 ALA B CA 1
ATOM 2423 C C . ALA B 1 142 ? -4.723 -13.133 1.929 1 98.56 142 ALA B C 1
ATOM 2425 O O . ALA B 1 142 ? -5.465 -12.57 2.734 1 98.56 142 ALA B O 1
ATOM 2426 N N . ASP B 1 143 ? -3.434 -12.977 1.952 1 98.56 143 ASP B N 1
ATOM 2427 C CA . ASP B 1 143 ? -2.809 -12.125 2.955 1 98.56 143 ASP B CA 1
ATOM 2428 C C . ASP B 1 143 ? -3.094 -10.648 2.676 1 98.56 143 ASP B C 1
ATOM 2430 O O . ASP B 1 143 ? -3.229 -9.852 3.607 1 98.56 143 ASP B O 1
ATOM 2434 N N . THR B 1 144 ? -3.189 -10.242 1.396 1 98.75 144 THR B N 1
ATOM 2435 C CA . THR B 1 144 ? -3.551 -8.875 1.037 1 98.75 144 THR B CA 1
ATOM 2436 C C . THR B 1 144 ? -4.926 -8.516 1.593 1 98.75 144 THR B C 1
ATOM 2438 O O . THR B 1 144 ? -5.09 -7.473 2.227 1 98.75 144 THR B O 1
ATOM 2441 N N . ILE B 1 145 ? -5.898 -9.367 1.401 1 98.44 145 ILE B N 1
ATOM 2442 C CA . ILE B 1 145 ? -7.242 -9.07 1.888 1 98.44 145 ILE B CA 1
ATOM 2443 C C . ILE B 1 145 ? -7.266 -9.133 3.412 1 98.44 145 ILE B C 1
ATOM 2445 O O . ILE B 1 145 ? -7.996 -8.375 4.062 1 98.44 145 ILE B O 1
ATOM 2449 N N . ASP B 1 146 ? -6.434 -9.992 4.004 1 98.31 146 ASP B N 1
ATOM 2450 C CA . ASP B 1 146 ? -6.32 -10.047 5.461 1 98.31 146 ASP B CA 1
ATOM 2451 C C . ASP B 1 146 ? -5.781 -8.727 6.016 1 98.31 146 ASP B C 1
ATOM 2453 O O . ASP B 1 146 ? -6.195 -8.281 7.086 1 98.31 146 ASP B O 1
ATOM 2457 N N . TRP B 1 147 ? -4.801 -8.117 5.371 1 98.75 147 TRP B N 1
ATOM 2458 C CA . TRP B 1 147 ? -4.309 -6.805 5.766 1 98.75 147 TRP B CA 1
ATOM 2459 C C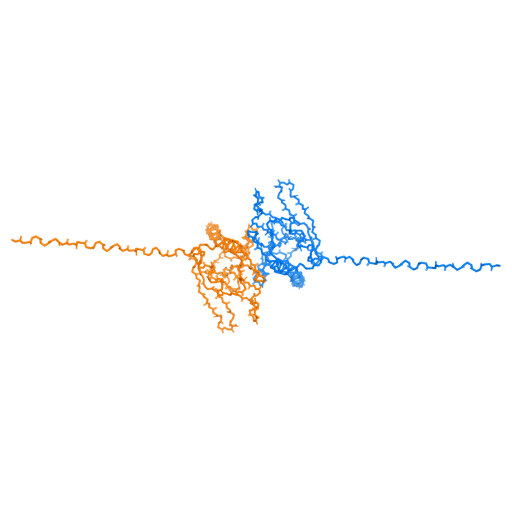 . TRP B 1 147 ? -5.434 -5.777 5.75 1 98.75 147 TRP B C 1
ATOM 2461 O O . TRP B 1 147 ? -5.598 -5.012 6.703 1 98.75 147 TRP B O 1
ATOM 2471 N N . TRP B 1 148 ? -6.227 -5.75 4.727 1 98.75 148 TRP B N 1
ATOM 2472 C CA . TRP B 1 148 ? -7.355 -4.824 4.664 1 98.75 148 TRP B CA 1
ATOM 2473 C C . TRP B 1 148 ? -8.281 -5.02 5.859 1 98.75 148 TRP B C 1
ATOM 2475 O O . TRP B 1 148 ? -8.602 -4.059 6.562 1 98.75 148 TRP B O 1
ATOM 2485 N N . SER B 1 149 ? -8.688 -6.254 6.039 1 98.44 149 SER B N 1
ATOM 2486 C CA . SER B 1 149 ? -9.633 -6.559 7.102 1 98.44 149 SER B CA 1
ATOM 2487 C C . SER B 1 149 ? -9.07 -6.195 8.469 1 98.44 149 SER B C 1
ATOM 2489 O O . SER B 1 149 ? -9.742 -5.547 9.273 1 98.44 149 SER B O 1
ATOM 2491 N N . SER B 1 150 ? -7.852 -6.57 8.719 1 98.56 150 SER B N 1
ATOM 2492 C CA . SER B 1 150 ? -7.227 -6.324 10.016 1 98.56 150 SER B CA 1
ATOM 2493 C C . SER B 1 150 ? -7.047 -4.828 10.266 1 98.56 150 SER B C 1
ATOM 2495 O O . SER B 1 150 ? -7.355 -4.332 11.352 1 98.56 150 SER B O 1
ATOM 2497 N N . MET B 1 151 ? -6.605 -4.105 9.266 1 98.69 151 MET B N 1
ATOM 2498 C CA . MET B 1 151 ? -6.309 -2.686 9.445 1 98.69 151 MET B CA 1
ATOM 2499 C C . MET B 1 151 ? -7.594 -1.873 9.562 1 98.69 151 MET B C 1
ATOM 2501 O O . MET B 1 151 ? -7.641 -0.875 10.281 1 98.69 151 MET B O 1
ATOM 2505 N N . THR B 1 152 ? -8.641 -2.314 8.859 1 98.44 152 THR B N 1
ATOM 2506 C CA . THR B 1 152 ? -9.914 -1.619 9.031 1 98.44 152 THR B CA 1
ATOM 2507 C C . THR B 1 152 ? -10.461 -1.833 10.438 1 98.44 152 THR B C 1
ATOM 2509 O O . THR B 1 152 ? -11.031 -0.916 11.031 1 98.44 152 THR B O 1
ATOM 2512 N N . GLY B 1 153 ? -10.281 -3.021 10.938 1 98.38 153 GLY B N 1
ATOM 2513 C CA . GLY B 1 153 ? -10.617 -3.23 12.336 1 98.38 153 GLY B CA 1
ATOM 2514 C C . GLY B 1 153 ? -9.836 -2.33 13.281 1 98.38 153 GLY B C 1
ATOM 2515 O O . GLY B 1 153 ? -10.422 -1.702 14.172 1 98.38 153 GLY B O 1
ATOM 2516 N N . ASP B 1 154 ? -8.547 -2.27 13.102 1 98.69 154 ASP B N 1
ATOM 2517 C CA . ASP B 1 154 ? -7.699 -1.391 13.906 1 98.69 154 ASP B CA 1
ATOM 2518 C C . ASP B 1 154 ? -8.141 0.066 13.773 1 98.69 154 ASP B C 1
ATOM 2520 O O . ASP B 1 154 ? -8.047 0.837 14.727 1 98.69 154 ASP B O 1
ATOM 2524 N N . LEU B 1 155 ? -8.539 0.434 12.539 1 98.69 155 LEU B N 1
ATOM 2525 C CA . LEU B 1 155 ? -8.984 1.805 12.312 1 98.69 155 LEU B CA 1
ATOM 2526 C C . LEU B 1 155 ? -10.188 2.135 13.188 1 98.69 155 LEU B C 1
ATOM 2528 O O . LEU B 1 155 ? -10.258 3.219 13.766 1 98.69 155 LEU B O 1
ATOM 2532 N N . PHE B 1 156 ? -11.109 1.224 13.281 1 98 156 PHE B N 1
ATOM 2533 C CA . PHE B 1 156 ? -12.305 1.476 14.086 1 98 156 PHE B CA 1
ATOM 2534 C C . PHE B 1 156 ? -11.938 1.67 15.555 1 98 156 PHE B C 1
ATOM 2536 O O . PHE B 1 156 ? -12.484 2.547 16.219 1 98 156 PHE B O 1
ATOM 2543 N N . THR B 1 157 ? -11.008 0.883 16.016 1 98.06 157 THR 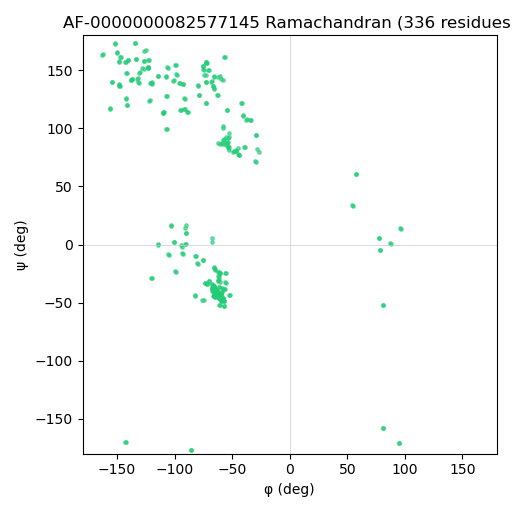B N 1
ATOM 2544 C CA . THR B 1 157 ? -10.516 1.055 17.391 1 98.06 157 THR B CA 1
ATOM 2545 C C . THR B 1 157 ? -9.844 2.414 17.547 1 98.06 157 THR B C 1
ATOM 2547 O O . THR B 1 157 ? -10.086 3.117 18.531 1 98.06 157 THR B O 1
ATOM 2550 N N . PHE B 1 158 ? -9.078 2.783 16.609 1 98.62 158 PHE B N 1
ATOM 2551 C CA . PHE B 1 158 ? -8.383 4.062 16.609 1 98.62 158 PHE B CA 1
ATOM 2552 C C . PHE B 1 158 ? -9.375 5.219 16.625 1 98.62 158 PHE B C 1
ATOM 2554 O O . PHE B 1 158 ? -9.219 6.176 17.375 1 98.62 158 PHE B O 1
ATOM 2561 N N . LEU B 1 159 ? -10.375 5.133 15.781 1 97.56 159 LEU B N 1
ATOM 2562 C CA . LEU B 1 159 ? -11.359 6.207 15.68 1 97.56 159 LEU B CA 1
ATOM 2563 C C . LEU B 1 159 ? -12.172 6.32 16.969 1 97.56 159 LEU B C 1
ATOM 2565 O O . LEU B 1 159 ? -12.531 7.426 17.375 1 97.56 159 LEU B O 1
ATOM 2569 N N . ASP B 1 160 ? -12.438 5.172 17.594 1 96.62 160 ASP B N 1
ATOM 2570 C CA . ASP B 1 160 ? -13.125 5.195 18.875 1 96.62 160 ASP B CA 1
ATOM 2571 C C . ASP B 1 160 ? -12.297 5.926 19.922 1 96.62 160 ASP B C 1
ATOM 2573 O O . ASP B 1 160 ? -12.828 6.719 20.703 1 96.62 160 ASP B O 1
ATOM 2577 N N . GLU B 1 161 ? -11 5.676 19.922 1 96.81 161 GLU B N 1
ATOM 2578 C CA . GLU B 1 161 ? -10.102 6.324 20.875 1 96.81 161 GLU B CA 1
ATOM 2579 C C . GLU B 1 161 ? -10 7.824 20.594 1 96.81 161 GLU B C 1
ATOM 2581 O O . GLU B 1 161 ? -9.969 8.633 21.531 1 96.81 161 GLU B O 1
ATOM 2586 N N . GLU B 1 162 ? -9.953 8.164 19.359 1 96.44 162 GLU B N 1
ATOM 2587 C CA . GLU B 1 162 ? -9.891 9.57 18.969 1 96.44 162 GLU B CA 1
ATOM 2588 C C . GLU B 1 162 ? -11.156 10.312 19.375 1 96.44 162 GLU B C 1
ATOM 2590 O O . GLU B 1 162 ? -11.102 11.477 19.766 1 96.44 162 GLU B O 1
ATOM 2595 N N . GLU B 1 163 ? -12.281 9.664 19.188 1 94.62 163 GLU B N 1
ATOM 2596 C CA . GLU B 1 163 ? -13.555 10.273 19.562 1 94.62 163 GLU B CA 1
ATOM 2597 C C . GLU B 1 163 ? -13.609 10.547 21.062 1 94.62 163 GLU B C 1
ATOM 2599 O O . GLU B 1 163 ? -14.078 11.609 21.484 1 94.62 163 GLU B O 1
ATOM 2604 N N . LYS B 1 164 ? -13.164 9.625 21.844 1 94.81 164 LYS B N 1
ATOM 2605 C CA . LYS B 1 164 ? -13.125 9.805 23.297 1 94.81 164 LYS B CA 1
ATOM 2606 C C . LYS B 1 164 ? -12.219 10.961 23.672 1 94.81 164 LYS B C 1
ATOM 2608 O O . LYS B 1 164 ? -12.531 11.727 24.594 1 94.81 164 LYS B O 1
ATOM 2613 N N . ALA B 1 165 ? -11.117 11.062 23.031 1 90.81 165 ALA B N 1
ATOM 2614 C CA . ALA B 1 165 ? -10.172 12.133 23.312 1 90.81 165 ALA B CA 1
ATOM 2615 C C . ALA B 1 165 ? -10.734 13.492 22.906 1 90.81 165 ALA B C 1
ATOM 2617 O O . ALA B 1 165 ? -10.469 14.5 23.547 1 90.81 165 ALA B O 1
ATOM 2618 N N . ALA B 1 166 ? -11.477 13.523 21.875 1 87.25 166 ALA B N 1
ATOM 2619 C CA . ALA B 1 166 ? -12.094 14.758 21.391 1 87.25 166 ALA B CA 1
ATOM 2620 C C . ALA B 1 166 ? -13.266 15.172 22.266 1 87.25 166 ALA B C 1
ATOM 2622 O O . ALA B 1 166 ? -13.547 16.359 22.406 1 87.25 166 ALA B O 1
ATOM 2623 N N . GLY B 1 167 ? -14.133 14.172 22.547 1 79.19 167 GLY B N 1
ATOM 2624 C CA . GLY B 1 167 ? -15.25 14.453 23.438 1 79.19 167 GLY B CA 1
ATOM 2625 C C . GLY B 1 167 ? -14.805 14.805 24.844 1 79.19 167 GLY B C 1
ATOM 2626 O O . GLY B 1 167 ? -15.492 15.539 25.562 1 79.19 167 GLY B O 1
ATOM 2627 N N . GLY B 1 168 ? -13.867 14.055 25.234 1 56.38 168 GLY B N 1
ATOM 2628 C CA . GLY B 1 168 ? -13.383 14.414 26.562 1 56.38 168 GLY B CA 1
ATOM 2629 C C . GLY B 1 168 ? -12.789 15.805 26.609 1 56.38 168 GLY B C 1
ATOM 2630 O O . GLY B 1 168 ? -12.539 16.344 27.703 1 56.38 168 GLY B O 1
ATOM 2631 N N . LYS B 1 169 ? -12.25 16.281 25.625 1 46.66 169 LYS B N 1
ATOM 2632 C CA . LYS B 1 169 ? -11.781 17.672 25.641 1 46.66 169 LYS B CA 1
ATOM 2633 C C . LYS B 1 169 ? -12.953 18.641 25.703 1 46.66 169 LYS B C 1
ATOM 2635 O O . LYS B 1 169 ? -12.758 19.859 25.766 1 46.66 169 LYS B O 1
ATOM 2640 N N . LYS B 1 170 ? -14.203 18.375 25.781 1 40.62 170 LYS B N 1
ATOM 2641 C CA . LYS B 1 170 ? -15.266 19.25 26.266 1 40.62 170 LYS B CA 1
ATOM 2642 C C . LYS B 1 170 ? -15.391 19.203 27.781 1 40.62 170 LYS B C 1
ATOM 2644 O O . LYS B 1 170 ? -15.297 18.125 28.375 1 40.62 170 LYS B O 1
#

Sequence (340 aa):
MGKALIAVALAAGLWAMPAAAQKGDPARMVDIAHPEEVVKLLQSEGYKAELKKHEDSGEPYISSAANGSPFTIEFYDCGTAKGCTSMQFFSWYKKKPWYDAGLANRWNAKKRFLRIVIDKDGDLSTWMDATTIGKVSYANFADTIDWWSSMTGDLFTFLDEEEKAAGGKKMGKALIAVALAAGLWAMPAAAQKGDPARMVDIAHPEEVVKLLQSEGYKAELKKHEDSGEPYISSAANGSPFTIEFYDCGTAKGCTSMQFFSWYKKKPWYDAGLANRWNAKKRFLRIVIDKDGDLSTWMDATTIGKVSYANFADTIDWWSSMTGDLFTFLDEEEKAAGGKK

Radius of gyration: 26.71 Å; Cα contacts (8 Å, |Δi|>4): 601; chains: 2; bounding box: 126×93×70 Å

pLDDT: mean 89.43, std 18.3, range [34.72, 98.94]

Organism: NCBI:txid68569

Foldseek 3Di:
DDPPPPPPPPPPPPPPPPPQLAQDDQQAKFQVLAVVRVCSLCVSLPKHWDWDADPPPRFIKIWIDAPRFIKMKGFADQPDPSHTFKIKIKDKADADPLQDQVLQVVLVVPDPQKHWDQDPRRIIMIMGMDTRHDIDGSNVVSVNVVSVRVVVVVVVVSVVVSVCVVVVVD/DDPPPPPPPPPPPPPPPPPQLAQDDQQAKFQVLAVVRVCSLCVSLPKHWDWDADPPPRFIKIWIDAPRFIKMKGFADQPDPSHTFKIKIKDKADADPLQDQVLQCVLVVPDPQKHWDQDPRRIIMIMGMDTRHDIDGSNVVSVNVVSVRVVVVVVVVSVVVSVCVVVVVD